Protein AF-A0A958Y7J3-F1 (afdb_monomer_lite)

Foldseek 3Di:
DPDPPDDLPVVVVLLVLLVVLLVVLCVVPVVLNVVLLCLLPDCVSLVVALVVDDLDDPSLVSLLLLLLSLVLLLVQLLCCQPPVDHPPDPVSSVVSSVVSSCVVVVVLVVLQVVCVVVVNNSLSSSLSVLLSSLSSSLSVVSSVVSVVSSPDPHDPVVSSVVNVVVNVVSSVSSVVVSCVVPVVD

Radius of gyration: 17.89 Å; chains: 1; bounding box: 41×32×60 Å

Sequence (185 aa):
MIRIAESNEIFTILFVIGLALVAMAKLFYSKRFANFIYLPGNSKYLLIHTRDQKFLDRFDALLFSNLVISISIFLTICYKSLYGQSLTSIDILMKIIVAVASFILIKVLLERLIGSLFGIDALIDDYLFQKTSYKNYLGLLLIPLNAFFIYNQTPAEIVILITLVAFFLINLIGLTVSFKVHQNV

Structure (mmCIF, N/CA/C/O backbone):
data_AF-A0A958Y7J3-F1
#
_entry.id   AF-A0A958Y7J3-F1
#
loop_
_atom_site.group_PDB
_atom_site.id
_atom_site.type_symbol
_atom_site.label_atom_id
_atom_site.label_alt_id
_atom_site.label_comp_id
_atom_site.label_asym_id
_atom_site.label_entity_id
_atom_site.label_seq_id
_atom_site.pdbx_PDB_ins_code
_atom_site.Cartn_x
_atom_site.Cartn_y
_atom_site.Cartn_z
_atom_site.occupancy
_atom_site.B_iso_or_equiv
_atom_site.auth_seq_id
_atom_site.auth_comp_id
_atom_site.auth_asym_id
_atom_site.auth_atom_id
_atom_site.pdbx_PDB_model_num
ATOM 1 N N . MET A 1 1 ? 17.851 -4.371 -35.567 1.00 37.72 1 MET A N 1
ATOM 2 C CA . MET A 1 1 ? 18.341 -4.160 -34.187 1.00 37.72 1 MET A CA 1
ATOM 3 C C . MET A 1 1 ? 17.506 -5.018 -33.254 1.00 37.72 1 MET A C 1
ATOM 5 O O . MET A 1 1 ? 16.314 -4.771 -33.138 1.00 37.72 1 MET A O 1
ATOM 9 N N . ILE A 1 2 ? 18.092 -6.052 -32.652 1.00 35.91 2 ILE A N 1
ATOM 10 C CA . ILE A 1 2 ? 17.411 -6.851 -31.627 1.00 35.91 2 ILE A CA 1
ATOM 11 C C . ILE A 1 2 ? 17.534 -6.051 -30.330 1.00 35.91 2 ILE A C 1
ATOM 13 O O . ILE A 1 2 ? 18.621 -5.941 -29.768 1.00 35.91 2 ILE A O 1
ATOM 17 N N . ARG A 1 3 ? 16.447 -5.400 -29.910 1.00 43.56 3 ARG A N 1
ATOM 18 C CA . ARG A 1 3 ? 16.393 -4.701 -28.625 1.00 43.56 3 ARG A CA 1
ATOM 19 C C . ARG A 1 3 ? 16.315 -5.788 -27.556 1.00 43.56 3 ARG A C 1
ATOM 21 O O . ARG A 1 3 ? 15.302 -6.475 -27.469 1.00 43.56 3 ARG A O 1
ATOM 28 N N . ILE A 1 4 ? 17.399 -5.988 -26.811 1.00 41.78 4 ILE A N 1
ATOM 29 C CA . ILE A 1 4 ? 17.412 -6.854 -25.629 1.00 41.78 4 ILE A CA 1
ATOM 30 C C . ILE A 1 4 ? 16.313 -6.316 -24.710 1.00 41.78 4 ILE A C 1
ATOM 32 O O . ILE A 1 4 ? 16.394 -5.177 -24.249 1.00 41.78 4 ILE A O 1
ATOM 36 N N . ALA A 1 5 ? 15.231 -7.077 -24.556 1.00 48.28 5 ALA A N 1
ATOM 37 C CA . ALA A 1 5 ? 14.153 -6.711 -23.656 1.00 48.28 5 ALA A CA 1
ATOM 38 C C . ALA A 1 5 ? 14.739 -6.666 -22.243 1.00 48.28 5 ALA A C 1
ATOM 40 O O . ALA A 1 5 ? 15.316 -7.651 -21.786 1.00 48.28 5 ALA A O 1
ATOM 41 N N . GLU A 1 6 ? 14.635 -5.522 -21.565 1.00 54.81 6 GLU A N 1
ATOM 42 C CA . GLU A 1 6 ? 14.929 -5.491 -20.137 1.00 54.81 6 GLU A CA 1
ATOM 43 C C . GLU A 1 6 ? 14.019 -6.506 -19.443 1.00 54.81 6 GLU A C 1
ATOM 45 O O . GLU A 1 6 ? 12.802 -6.495 -19.642 1.00 54.81 6 GLU A O 1
ATOM 50 N N . SER A 1 7 ? 14.620 -7.409 -18.670 1.00 59.12 7 SER A N 1
ATOM 51 C CA . SER A 1 7 ? 13.889 -8.441 -17.944 1.00 59.12 7 SER A CA 1
ATOM 52 C C . SER A 1 7 ? 12.945 -7.786 -16.927 1.00 59.12 7 SER A C 1
ATOM 54 O O . SER A 1 7 ? 13.365 -7.239 -15.908 1.00 59.12 7 SER A O 1
ATOM 56 N N . ASN A 1 8 ? 11.641 -7.861 -17.204 1.00 71.31 8 ASN A N 1
ATOM 57 C CA . ASN A 1 8 ? 10.568 -7.526 -16.261 1.00 71.31 8 ASN A CA 1
ATOM 58 C C . ASN A 1 8 ? 10.246 -8.705 -15.315 1.00 71.31 8 ASN A C 1
ATOM 60 O O . ASN A 1 8 ? 9.194 -8.722 -14.668 1.00 71.31 8 ASN A O 1
ATOM 64 N N . GLU A 1 9 ? 11.120 -9.711 -15.228 1.00 83.38 9 GLU A N 1
ATOM 65 C CA . GLU A 1 9 ? 10.871 -10.950 -14.481 1.00 83.38 9 GLU A CA 1
ATOM 66 C C . GLU A 1 9 ? 10.681 -10.668 -12.990 1.00 83.38 9 GLU A C 1
ATOM 68 O O . GLU A 1 9 ? 9.725 -11.154 -12.388 1.00 83.38 9 GLU A O 1
ATOM 73 N N . ILE A 1 10 ? 11.518 -9.804 -12.402 1.00 87.56 10 ILE A N 1
ATOM 74 C CA . ILE A 1 10 ? 11.414 -9.470 -10.977 1.00 87.56 10 ILE A CA 1
ATOM 75 C C . ILE A 1 10 ? 10.115 -8.726 -10.645 1.00 87.56 10 ILE A C 1
ATOM 77 O O . ILE A 1 10 ? 9.470 -9.026 -9.639 1.00 87.56 10 ILE A O 1
ATOM 81 N N . PHE A 1 11 ? 9.680 -7.804 -11.512 1.00 89.44 11 PHE A N 1
ATOM 82 C CA . PHE A 1 11 ? 8.400 -7.115 -11.340 1.00 89.44 11 PHE A CA 1
ATOM 83 C C . PHE A 1 11 ? 7.234 -8.090 -11.441 1.00 89.44 11 PHE A C 1
ATOM 85 O O . PHE A 1 11 ? 6.288 -7.989 -10.665 1.00 89.44 11 PHE A O 1
ATOM 92 N N . THR A 1 12 ? 7.326 -9.064 -12.348 1.00 91.56 12 THR A N 1
ATOM 93 C CA . THR A 1 12 ? 6.313 -10.109 -12.514 1.00 91.56 12 THR A CA 1
ATOM 94 C C . THR A 1 12 ? 6.232 -11.005 -11.280 1.00 91.56 12 THR A C 1
ATOM 96 O O . THR A 1 12 ? 5.137 -11.250 -10.779 1.00 91.56 12 THR A O 1
ATOM 99 N N . ILE A 1 13 ? 7.371 -11.440 -10.731 1.00 92.44 13 ILE A N 1
ATOM 100 C CA . ILE A 1 13 ? 7.422 -12.251 -9.504 1.00 92.44 13 ILE A CA 1
ATOM 101 C C . ILE A 1 13 ? 6.782 -11.496 -8.335 1.00 92.44 13 ILE A C 1
ATOM 103 O O . ILE A 1 13 ? 5.899 -12.028 -7.663 1.00 92.44 13 ILE A O 1
ATOM 107 N N . LEU A 1 14 ? 7.175 -10.240 -8.110 1.00 93.44 14 LEU A N 1
ATOM 108 C CA . LEU A 1 14 ? 6.617 -9.418 -7.034 1.00 93.44 14 LEU A CA 1
ATOM 109 C C . LEU A 1 14 ? 5.125 -9.140 -7.228 1.00 93.44 14 LEU A C 1
ATOM 111 O O . LEU A 1 14 ? 4.356 -9.207 -6.270 1.00 93.44 14 LEU A O 1
ATOM 115 N N . PHE A 1 15 ? 4.697 -8.884 -8.462 1.00 94.44 15 PHE A N 1
ATOM 116 C CA . PHE A 1 15 ? 3.287 -8.731 -8.805 1.00 94.44 15 PHE A CA 1
ATOM 117 C C . PHE A 1 15 ? 2.476 -9.991 -8.463 1.00 94.44 15 PHE A C 1
ATOM 119 O O . PHE A 1 15 ? 1.421 -9.891 -7.833 1.00 94.44 15 PHE A O 1
ATOM 126 N N . VAL A 1 16 ? 2.985 -11.179 -8.808 1.00 96.44 16 VAL A N 1
ATOM 127 C CA . VAL A 1 16 ? 2.347 -12.462 -8.472 1.00 96.44 16 VAL A CA 1
ATOM 128 C C . VAL A 1 16 ? 2.293 -12.677 -6.958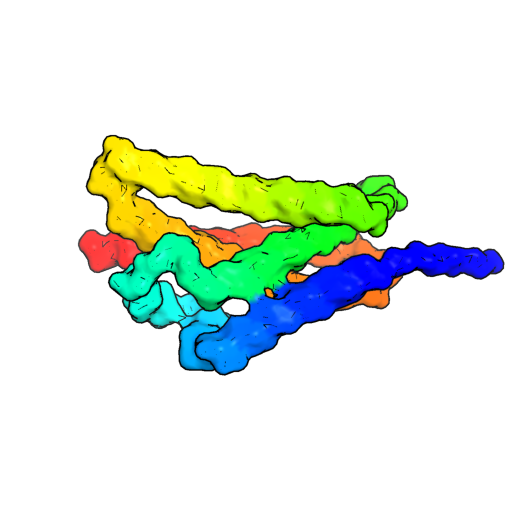 1.00 96.44 16 VAL A C 1
ATOM 130 O O . VAL A 1 16 ? 1.268 -13.129 -6.451 1.00 96.44 16 VAL A O 1
ATOM 133 N N . ILE A 1 17 ? 3.338 -12.299 -6.215 1.00 96.62 17 ILE A N 1
ATOM 134 C CA . ILE A 1 17 ? 3.325 -12.334 -4.743 1.00 96.62 17 ILE A CA 1
ATOM 135 C C . ILE A 1 17 ? 2.233 -11.404 -4.189 1.00 96.62 17 ILE A C 1
ATOM 137 O O . ILE A 1 17 ? 1.460 -11.822 -3.327 1.00 96.62 17 ILE A O 1
ATOM 141 N N . GLY A 1 18 ? 2.113 -10.175 -4.702 1.00 96.38 18 GLY A N 1
ATOM 142 C CA . GLY A 1 18 ? 1.049 -9.236 -4.316 1.00 96.38 18 GLY A CA 1
ATOM 143 C C . GLY A 1 18 ? -0.354 -9.801 -4.564 1.00 96.38 18 GLY A C 1
ATOM 144 O O . GLY A 1 18 ? -1.203 -9.800 -3.668 1.00 96.38 18 GLY A O 1
ATOM 145 N N . LEU A 1 19 ? -0.573 -10.389 -5.744 1.00 96.38 19 LEU A N 1
ATOM 146 C CA . LEU A 1 19 ? -1.810 -11.102 -6.078 1.00 96.38 19 LEU A CA 1
ATOM 147 C C . LEU A 1 19 ? -2.096 -12.263 -5.121 1.00 96.38 19 LEU A C 1
ATOM 149 O O . LEU A 1 19 ? -3.228 -12.408 -4.654 1.00 96.38 19 LEU A O 1
ATOM 153 N N . ALA A 1 20 ? -1.086 -13.077 -4.810 1.00 97.69 20 ALA A N 1
ATOM 154 C CA . ALA A 1 20 ? -1.222 -14.206 -3.897 1.00 97.69 20 ALA A CA 1
ATOM 155 C C . ALA A 1 20 ? -1.617 -13.748 -2.484 1.00 97.69 20 ALA A C 1
ATOM 157 O O . ALA A 1 20 ? -2.490 -14.360 -1.871 1.00 97.69 20 ALA A O 1
ATOM 158 N N . LEU A 1 21 ? -1.056 -12.639 -1.991 1.00 97.38 21 LEU A N 1
ATOM 159 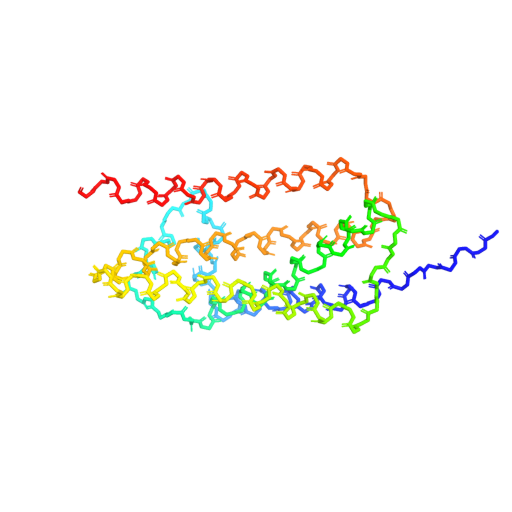C CA . LEU A 1 21 ? -1.424 -12.053 -0.697 1.00 97.38 21 LEU A CA 1
ATOM 160 C C . LEU A 1 21 ? -2.893 -11.610 -0.661 1.00 97.38 21 LEU A C 1
ATOM 162 O O . LEU A 1 21 ? -3.604 -11.905 0.303 1.00 97.38 21 LEU A O 1
ATOM 166 N N . VAL A 1 22 ? -3.380 -10.958 -1.721 1.00 96.44 22 VAL A N 1
ATOM 167 C CA . VAL A 1 22 ? -4.799 -10.571 -1.827 1.00 96.44 22 VAL A CA 1
ATOM 168 C C . VAL A 1 22 ? -5.703 -11.801 -1.926 1.00 96.44 22 VAL A C 1
ATOM 170 O O . VAL A 1 22 ? -6.756 -11.847 -1.284 1.00 96.44 22 VAL A O 1
ATOM 173 N N . ALA A 1 23 ? -5.287 -12.827 -2.670 1.00 96.44 23 ALA A N 1
ATOM 174 C CA . ALA A 1 23 ? -6.011 -14.092 -2.744 1.00 96.44 23 ALA A CA 1
ATOM 175 C C . ALA A 1 23 ? -6.092 -14.776 -1.369 1.00 96.44 23 ALA A C 1
ATOM 177 O O . ALA A 1 23 ? -7.179 -15.179 -0.958 1.00 96.44 23 ALA A O 1
ATOM 178 N N . MET A 1 24 ? -4.991 -14.832 -0.614 1.00 96.62 24 MET A N 1
ATOM 179 C CA . MET A 1 24 ? -4.970 -15.348 0.761 1.00 96.62 24 MET A CA 1
ATOM 180 C C . MET A 1 24 ? -5.897 -14.549 1.684 1.00 96.62 24 MET A C 1
ATOM 182 O O . MET A 1 24 ? -6.660 -15.148 2.443 1.00 96.62 24 MET A O 1
ATOM 186 N N . ALA A 1 25 ? -5.900 -13.215 1.588 1.00 95.31 25 ALA A N 1
ATOM 187 C CA . ALA A 1 25 ? -6.810 -12.372 2.366 1.00 95.31 25 ALA A CA 1
ATOM 188 C C . ALA A 1 25 ? -8.283 -12.695 2.058 1.00 95.31 25 ALA A C 1
ATOM 190 O O . ALA A 1 25 ? -9.094 -12.830 2.976 1.00 95.31 25 ALA A O 1
ATOM 191 N N . LYS A 1 26 ? -8.627 -12.897 0.779 1.00 95.38 26 LYS A N 1
ATOM 192 C CA . LYS A 1 26 ? -9.974 -13.311 0.357 1.00 95.38 26 LYS A CA 1
ATOM 193 C C . LYS A 1 26 ? -10.338 -14.719 0.840 1.00 95.38 26 LYS A C 1
ATOM 195 O O . LYS A 1 26 ? -11.482 -14.935 1.233 1.00 95.38 26 LYS A O 1
ATOM 200 N N . LEU A 1 27 ? -9.400 -15.665 0.800 1.00 95.62 27 LEU A N 1
ATOM 201 C CA . LEU A 1 27 ? -9.631 -17.058 1.197 1.00 95.62 27 LEU A CA 1
ATOM 202 C C . LEU A 1 27 ? -9.838 -17.194 2.709 1.00 95.62 27 LEU A C 1
ATOM 204 O O . LEU A 1 27 ? -10.827 -17.784 3.136 1.00 95.62 27 LEU A O 1
ATOM 208 N N . PHE A 1 28 ? -8.945 -16.619 3.518 1.00 93.56 28 PHE A N 1
ATOM 209 C CA . PHE A 1 28 ? -8.998 -16.755 4.977 1.00 93.56 28 PHE A CA 1
ATOM 210 C C . PHE A 1 28 ? -10.016 -15.820 5.643 1.00 93.56 28 PHE A C 1
ATOM 212 O O . PHE A 1 28 ? -10.547 -16.154 6.700 1.00 93.56 28 PHE A O 1
ATOM 219 N N . TYR A 1 29 ? -10.327 -14.672 5.031 1.00 91.88 29 TYR A N 1
ATOM 220 C CA . TYR A 1 29 ? -11.182 -13.633 5.621 1.00 91.88 29 TYR A CA 1
ATOM 221 C C . TYR A 1 29 ? -12.311 -13.194 4.681 1.00 91.88 29 TYR A C 1
ATOM 223 O O . TYR A 1 29 ? -12.622 -12.008 4.576 1.00 91.88 29 TYR A O 1
ATOM 231 N N . SER A 1 30 ? -12.959 -14.144 4.005 1.00 91.12 30 SER A N 1
ATOM 232 C CA . SER A 1 30 ? -13.940 -13.891 2.935 1.00 91.12 30 SER A CA 1
ATOM 233 C C . SER A 1 30 ? -15.031 -12.868 3.282 1.00 91.12 30 SER A C 1
ATOM 235 O O . SER A 1 30 ? -15.249 -11.926 2.522 1.00 91.12 30 SER A O 1
ATOM 237 N N . LYS A 1 31 ? -15.682 -12.996 4.448 1.00 89.19 31 LYS A N 1
ATOM 238 C CA . LYS A 1 31 ? -16.733 -12.063 4.905 1.00 89.19 31 LYS A CA 1
ATOM 239 C C . LYS A 1 31 ? -16.199 -10.640 5.092 1.00 89.19 31 LYS A C 1
ATOM 241 O O . LYS A 1 31 ? -16.838 -9.677 4.670 1.00 89.19 31 LYS A O 1
ATOM 246 N N . ARG A 1 32 ? -15.020 -10.503 5.708 1.00 88.69 32 ARG A N 1
ATOM 247 C CA . ARG A 1 32 ? -14.372 -9.204 5.936 1.00 88.69 32 ARG A CA 1
ATOM 248 C C . ARG A 1 32 ? -13.896 -8.592 4.621 1.00 88.69 32 ARG A C 1
ATOM 250 O O . ARG A 1 32 ? -14.138 -7.414 4.387 1.00 88.69 32 ARG A O 1
ATOM 257 N N . PHE A 1 33 ? -13.313 -9.401 3.738 1.00 91.00 33 PHE A N 1
ATOM 258 C CA . PHE A 1 33 ? -12.873 -8.985 2.408 1.00 91.00 33 PHE A CA 1
ATOM 259 C C . PHE A 1 33 ? -14.038 -8.498 1.533 1.00 91.00 33 PHE A C 1
ATOM 261 O O . PHE A 1 33 ? -13.914 -7.481 0.856 1.00 91.00 33 PHE A O 1
ATOM 268 N N . ALA A 1 34 ? -15.194 -9.168 1.593 1.00 90.00 34 ALA A N 1
ATOM 269 C CA . ALA A 1 34 ? -16.396 -8.737 0.880 1.00 90.00 34 ALA A CA 1
ATOM 270 C C . ALA A 1 34 ? -16.857 -7.341 1.325 1.00 90.00 34 ALA A C 1
ATOM 272 O O . ALA A 1 34 ? -17.178 -6.512 0.482 1.00 90.00 34 ALA A O 1
ATOM 273 N N . ASN A 1 35 ? -16.826 -7.052 2.630 1.00 87.38 35 ASN A N 1
ATOM 274 C CA . ASN A 1 35 ? -17.118 -5.710 3.139 1.00 87.38 35 ASN A CA 1
ATOM 275 C C . ASN A 1 35 ? -16.030 -4.695 2.745 1.00 87.38 35 ASN A C 1
ATOM 277 O O . ASN A 1 35 ? -16.345 -3.552 2.425 1.00 87.38 35 ASN A O 1
ATOM 281 N N . PHE A 1 36 ? -14.764 -5.116 2.748 1.00 89.19 36 PHE A N 1
ATOM 282 C CA . PHE A 1 36 ? -13.611 -4.273 2.431 1.00 89.19 36 PHE A CA 1
ATOM 283 C C . PHE A 1 36 ? -13.603 -3.767 0.980 1.00 89.19 36 PHE A C 1
ATOM 285 O O . PHE A 1 36 ? -13.249 -2.618 0.745 1.00 89.19 36 PHE A O 1
ATOM 292 N N . ILE A 1 37 ? -14.031 -4.571 -0.001 1.00 89.00 37 ILE A N 1
ATOM 293 C CA . ILE A 1 37 ? -14.085 -4.132 -1.411 1.00 89.00 37 ILE A CA 1
ATOM 294 C C . ILE A 1 37 ? -14.999 -2.908 -1.598 1.00 89.00 37 ILE A C 1
ATOM 296 O O . ILE A 1 37 ? -14.727 -2.056 -2.438 1.00 89.00 37 ILE A O 1
ATOM 300 N N . TYR A 1 38 ? -16.059 -2.784 -0.798 1.00 85.62 38 TYR A N 1
ATOM 301 C CA . TYR A 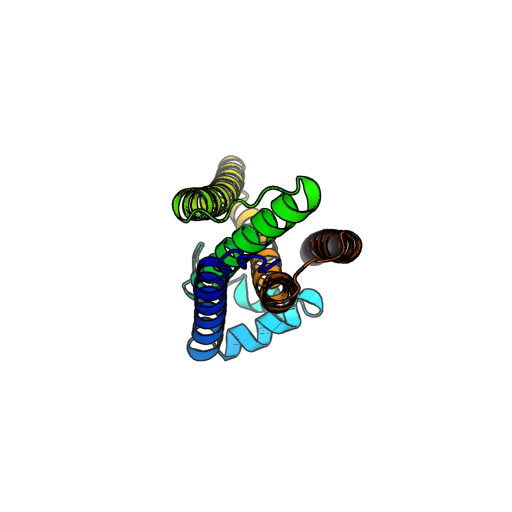1 38 ? -16.994 -1.661 -0.886 1.00 85.62 38 TYR A CA 1
ATOM 302 C C . TYR A 1 38 ? -16.571 -0.439 -0.059 1.00 85.62 38 TYR A C 1
ATOM 304 O O . TYR A 1 38 ? -17.331 0.526 0.010 1.00 85.62 38 TYR A O 1
ATOM 312 N N . LEU A 1 39 ? -15.368 -0.439 0.530 1.00 83.44 39 LEU A N 1
ATOM 313 C CA . LEU A 1 39 ? -14.861 0.634 1.390 1.00 83.44 39 LEU A CA 1
ATOM 314 C C . LEU A 1 39 ? -15.044 2.063 0.833 1.00 83.44 39 LEU A C 1
ATOM 316 O O . LEU A 1 39 ? -15.558 2.894 1.579 1.00 83.44 39 LEU A O 1
ATOM 320 N N . PRO A 1 40 ? -14.687 2.393 -0.429 1.00 71.94 40 PRO A N 1
ATOM 321 C CA . PRO A 1 40 ? -14.786 3.776 -0.912 1.00 71.94 40 PRO A CA 1
ATOM 322 C C . PRO A 1 40 ? -16.224 4.298 -1.034 1.00 71.94 40 PRO A C 1
ATOM 324 O O . PRO A 1 40 ? -16.424 5.509 -1.051 1.00 71.94 40 PRO A O 1
ATOM 327 N N . GLY A 1 41 ? -17.217 3.407 -1.128 1.00 68.56 41 GLY A N 1
ATOM 328 C CA . GLY A 1 41 ? -18.634 3.769 -1.237 1.00 68.56 41 GLY A CA 1
ATOM 329 C C . GLY A 1 41 ? -19.465 3.436 0.002 1.00 68.56 41 GLY A C 1
ATOM 330 O O . GLY A 1 41 ? -20.634 3.809 0.061 1.00 68.56 41 GLY A O 1
ATOM 331 N N . ASN A 1 42 ? -18.907 2.713 0.979 1.00 73.62 42 ASN A N 1
ATOM 332 C CA . ASN A 1 42 ? -19.653 2.202 2.121 1.00 73.62 42 ASN A CA 1
ATOM 333 C C . ASN A 1 42 ? -18.807 2.179 3.403 1.00 73.62 42 ASN A C 1
ATOM 335 O O . ASN A 1 42 ? -17.860 1.404 3.545 1.00 73.62 42 ASN A O 1
ATOM 339 N N . SER A 1 43 ? -19.220 2.972 4.393 1.00 72.75 43 SER A N 1
ATOM 340 C CA . SER A 1 43 ? -18.586 3.045 5.714 1.00 72.75 43 SER A CA 1
ATOM 341 C C . SER A 1 43 ? -18.871 1.833 6.610 1.00 72.75 43 SER A C 1
ATOM 343 O O . SER A 1 43 ? -18.278 1.723 7.681 1.00 72.75 43 SER A O 1
ATOM 345 N N . LYS A 1 44 ? -19.725 0.886 6.190 1.00 75.12 44 LYS A N 1
ATOM 346 C CA . LYS A 1 44 ? -20.082 -0.319 6.961 1.00 75.12 44 LYS A CA 1
ATOM 347 C C . LYS A 1 44 ? -18.865 -1.150 7.363 1.00 75.12 44 LYS A C 1
ATOM 349 O O . LYS A 1 44 ? -18.849 -1.693 8.464 1.00 75.12 44 LYS A O 1
ATOM 354 N N . TYR A 1 45 ? -17.846 -1.247 6.504 1.00 78.56 45 TYR A N 1
ATOM 355 C CA . TYR A 1 45 ? -16.600 -1.929 6.867 1.00 78.56 45 TYR A CA 1
ATOM 356 C C . TYR A 1 45 ? -15.948 -1.268 8.086 1.00 78.56 45 TYR A C 1
ATOM 358 O O . TYR A 1 45 ? -15.637 -1.969 9.048 1.00 78.56 45 TYR A O 1
ATOM 366 N N . LEU A 1 46 ? -15.812 0.062 8.052 1.00 77.88 46 LEU A N 1
ATOM 367 C CA . LEU A 1 46 ? -15.208 0.853 9.123 1.00 77.88 46 LEU A CA 1
ATOM 368 C C . LEU A 1 46 ? -16.026 0.698 10.408 1.00 77.88 46 LEU A C 1
ATOM 370 O O . LEU A 1 46 ? -15.513 0.211 11.402 1.00 77.88 46 LEU A O 1
ATOM 374 N N . LEU A 1 47 ? -17.333 0.957 10.356 1.00 69.69 47 LEU A N 1
ATOM 375 C CA . LEU A 1 47 ? -18.214 0.910 11.530 1.00 69.69 47 LEU A CA 1
ATOM 376 C C . LEU A 1 47 ? -18.223 -0.445 12.257 1.00 69.69 47 LEU A C 1
ATOM 378 O O . LEU A 1 47 ? -18.305 -0.479 13.482 1.00 69.69 47 LEU A O 1
ATOM 382 N N . ILE A 1 48 ? -18.155 -1.558 11.519 1.00 72.06 48 ILE A N 1
ATOM 383 C CA . ILE A 1 48 ? -18.188 -2.905 12.109 1.00 72.06 48 ILE A CA 1
ATOM 384 C C . ILE A 1 48 ? -16.821 -3.297 12.679 1.00 72.06 48 ILE A C 1
ATOM 386 O O . ILE A 1 48 ? -16.763 -3.903 13.742 1.00 72.06 48 ILE A O 1
ATOM 390 N N . HIS A 1 49 ? -15.728 -2.977 11.981 1.00 71.62 49 HIS A N 1
ATOM 391 C CA . HIS A 1 49 ? -14.406 -3.522 12.309 1.00 71.62 49 HIS A CA 1
ATOM 392 C C . HIS A 1 49 ? -13.528 -2.563 13.120 1.00 71.62 49 HIS A C 1
ATOM 394 O O . HIS A 1 49 ? -12.501 -3.004 13.621 1.00 71.62 49 HIS A O 1
ATOM 400 N N . THR A 1 50 ? -13.936 -1.303 13.306 1.00 68.81 50 THR A N 1
ATOM 401 C CA . THR A 1 50 ? -13.266 -0.357 14.213 1.00 68.81 50 THR A CA 1
ATOM 402 C C . THR A 1 50 ? -13.310 -0.836 15.673 1.00 68.81 50 THR A C 1
ATOM 404 O O . THR A 1 50 ? -12.343 -0.668 16.401 1.00 68.81 50 THR A O 1
ATOM 407 N N . ARG A 1 51 ? -14.397 -1.493 16.113 1.00 58.62 51 ARG A N 1
ATOM 408 C CA . ARG A 1 51 ? -14.605 -1.843 17.535 1.00 58.62 51 ARG A CA 1
ATOM 409 C C . ARG A 1 51 ? -13.808 -3.047 18.052 1.00 58.62 51 ARG A C 1
ATOM 411 O O . ARG A 1 51 ? -13.538 -3.107 19.244 1.00 58.62 51 ARG A O 1
ATOM 418 N N . ASP A 1 52 ? -13.424 -3.980 17.182 1.00 58.44 52 ASP A N 1
ATOM 419 C CA . ASP A 1 52 ? -12.754 -5.240 17.568 1.00 58.44 52 ASP A CA 1
ATOM 420 C C . ASP A 1 52 ? -11.255 -5.244 17.235 1.00 58.44 52 ASP A C 1
ATOM 422 O O . ASP A 1 52 ? -10.611 -6.297 17.131 1.00 58.44 52 ASP A O 1
ATOM 426 N N . GLN A 1 53 ? -10.688 -4.067 16.978 1.00 60.84 53 GLN A N 1
ATOM 427 C CA . GLN A 1 53 ? -9.455 -4.004 16.229 1.00 60.84 53 GLN A CA 1
ATOM 428 C C . GLN A 1 53 ? -8.189 -4.109 17.076 1.00 60.84 53 GLN A C 1
ATOM 430 O O . GLN A 1 53 ? -7.976 -3.395 18.051 1.00 60.84 53 GLN A O 1
ATOM 435 N N . LYS A 1 54 ? -7.285 -4.986 16.633 1.00 64.25 54 LYS A N 1
ATOM 436 C CA . LYS A 1 54 ? -5.886 -5.013 17.069 1.00 64.25 54 LYS A CA 1
ATOM 437 C C . LYS A 1 54 ? -5.049 -4.225 16.064 1.00 64.25 54 LYS A C 1
ATOM 439 O O . LYS A 1 54 ? -5.281 -4.337 14.865 1.00 64.25 54 LYS A O 1
ATOM 444 N N . PHE A 1 55 ? -4.041 -3.501 16.557 1.00 57.66 55 PHE A N 1
ATOM 445 C CA . PHE A 1 55 ? -3.152 -2.629 15.769 1.00 57.66 55 PHE A CA 1
ATOM 446 C C . PHE A 1 55 ? -2.632 -3.249 14.456 1.00 57.66 55 PHE A C 1
ATOM 448 O O . PHE A 1 55 ? -2.522 -2.565 13.444 1.00 57.66 55 PHE A O 1
ATOM 455 N N . LEU A 1 56 ? -2.326 -4.548 14.469 1.00 63.94 56 LEU A N 1
ATOM 456 C CA . LEU A 1 56 ? -1.944 -5.331 13.295 1.00 63.94 56 LEU A CA 1
ATOM 457 C C . LEU A 1 56 ? -2.679 -6.670 13.333 1.00 63.94 56 LEU A C 1
ATOM 459 O O . LEU A 1 56 ? -2.163 -7.668 13.839 1.00 63.94 56 LEU A O 1
ATOM 463 N N . ASP A 1 57 ? -3.906 -6.694 12.822 1.00 84.50 57 ASP A N 1
ATOM 464 C CA . ASP A 1 57 ? -4.564 -7.964 12.539 1.00 84.50 57 ASP A CA 1
ATOM 465 C C . ASP A 1 57 ? -3.950 -8.617 11.288 1.00 84.50 57 ASP A C 1
ATOM 467 O O . ASP A 1 57 ? -3.463 -7.951 10.373 1.00 84.50 57 ASP A O 1
ATOM 471 N N . ARG A 1 58 ? -3.992 -9.946 11.230 1.00 88.94 58 ARG A N 1
ATOM 472 C CA . ARG A 1 58 ? -3.461 -10.764 10.133 1.00 88.94 58 ARG A CA 1
ATOM 473 C C . ARG A 1 58 ? -4.070 -10.379 8.783 1.00 88.94 58 ARG A C 1
ATOM 475 O O . ARG A 1 58 ? -3.367 -10.397 7.778 1.00 88.94 58 ARG A O 1
ATOM 482 N N . PHE A 1 59 ? -5.352 -10.004 8.758 1.00 91.06 59 PHE A N 1
ATOM 483 C CA . PHE A 1 59 ? -6.001 -9.495 7.548 1.00 91.06 59 PHE A CA 1
ATOM 484 C C . PHE A 1 59 ? -5.339 -8.207 7.043 1.00 91.06 59 PHE A C 1
ATOM 486 O O . PHE A 1 59 ? -4.977 -8.112 5.870 1.00 91.06 59 PHE A O 1
ATOM 493 N N . ASP A 1 60 ? -5.144 -7.238 7.939 1.00 90.31 60 ASP A N 1
ATOM 494 C CA . ASP A 1 60 ? -4.543 -5.949 7.602 1.00 90.31 60 ASP A CA 1
ATOM 495 C C . ASP A 1 60 ? -3.067 -6.115 7.222 1.00 90.31 60 ASP A C 1
ATOM 497 O O . ASP A 1 60 ? -2.606 -5.450 6.299 1.00 90.31 60 ASP A O 1
ATOM 501 N N . ALA A 1 61 ? -2.352 -7.054 7.854 1.00 92.50 61 ALA A N 1
ATOM 502 C CA . ALA A 1 61 ? -0.973 -7.396 7.512 1.00 92.50 61 ALA A CA 1
ATOM 503 C C . ALA A 1 61 ? -0.841 -7.929 6.074 1.00 92.50 61 ALA A C 1
ATOM 505 O O . ALA A 1 61 ? 0.026 -7.466 5.336 1.00 92.50 61 ALA A O 1
ATOM 506 N N . LEU A 1 62 ? -1.722 -8.843 5.641 1.00 95.69 62 LEU A N 1
ATOM 507 C CA . LEU A 1 62 ? -1.718 -9.367 4.266 1.00 95.69 62 LEU A CA 1
ATOM 508 C C . LEU A 1 62 ? -1.928 -8.251 3.233 1.00 95.69 62 LEU A C 1
ATOM 510 O O . LEU A 1 62 ? -1.189 -8.155 2.249 1.00 95.69 62 LEU A O 1
ATOM 514 N N . LEU A 1 63 ? -2.921 -7.388 3.465 1.00 95.25 63 LEU A N 1
ATOM 515 C CA . LEU A 1 63 ? -3.220 -6.280 2.557 1.00 95.25 63 LEU A CA 1
ATOM 516 C C . LEU A 1 63 ? -2.138 -5.197 2.581 1.00 95.25 63 LEU A C 1
ATOM 518 O O . LEU A 1 63 ? -1.824 -4.630 1.534 1.00 95.25 63 LEU A O 1
ATOM 522 N N . PHE A 1 64 ? -1.537 -4.947 3.742 1.00 95.19 64 PHE A N 1
ATOM 523 C CA . PHE A 1 64 ? -0.417 -4.026 3.890 1.00 95.19 64 PHE A CA 1
ATOM 524 C C . PHE A 1 64 ? 0.824 -4.520 3.140 1.00 95.19 64 PHE A C 1
ATOM 526 O O . PHE A 1 64 ? 1.461 -3.746 2.428 1.00 95.19 64 PHE A O 1
ATOM 533 N N . SER A 1 65 ? 1.146 -5.813 3.216 1.00 96.38 65 SER A N 1
ATOM 534 C CA . SER A 1 65 ? 2.236 -6.393 2.425 1.00 96.38 65 SER A CA 1
ATOM 535 C C . SER A 1 65 ? 1.990 -6.232 0.922 1.00 96.38 65 SER A C 1
ATOM 537 O O . SER A 1 65 ? 2.899 -5.822 0.200 1.00 96.38 65 SER A O 1
ATOM 539 N N . ASN A 1 66 ? 0.756 -6.462 0.452 1.00 97.19 66 ASN A N 1
ATOM 540 C CA . ASN A 1 66 ? 0.397 -6.188 -0.941 1.00 97.19 66 ASN A CA 1
ATOM 541 C C . ASN A 1 66 ? 0.565 -4.700 -1.302 1.00 97.19 66 ASN A C 1
ATOM 543 O O . ASN A 1 66 ? 1.104 -4.382 -2.362 1.00 97.19 66 ASN A O 1
ATOM 547 N N . LEU A 1 67 ? 0.125 -3.792 -0.427 1.00 95.75 67 LEU A N 1
ATOM 548 C CA . LEU A 1 67 ? 0.264 -2.350 -0.619 1.00 95.75 67 LEU A CA 1
ATOM 549 C C . LEU A 1 67 ? 1.728 -1.944 -0.804 1.00 95.75 67 LEU A C 1
ATOM 551 O O . LEU A 1 67 ? 2.037 -1.232 -1.758 1.00 95.75 67 LEU A O 1
ATOM 555 N N . VAL A 1 68 ? 2.616 -2.395 0.085 1.00 97.00 68 VAL A N 1
ATOM 556 C CA . VAL A 1 68 ? 4.048 -2.073 0.024 1.00 97.00 68 VAL A CA 1
ATOM 557 C C . VAL A 1 68 ? 4.635 -2.540 -1.304 1.00 97.00 68 VAL A C 1
ATOM 559 O O . VAL A 1 68 ? 5.213 -1.729 -2.022 1.00 97.00 68 VAL A O 1
ATOM 562 N N . ILE A 1 69 ? 4.435 -3.813 -1.662 1.00 96.19 69 ILE A N 1
ATOM 563 C CA . ILE A 1 69 ? 4.957 -4.382 -2.914 1.00 96.19 69 ILE A CA 1
ATOM 564 C C . ILE A 1 69 ? 4.440 -3.590 -4.118 1.00 96.19 69 ILE A C 1
ATOM 566 O O . ILE A 1 69 ? 5.209 -3.186 -4.991 1.00 96.19 69 ILE A O 1
ATOM 570 N N . SER A 1 70 ? 3.136 -3.324 -4.140 1.00 95.50 70 SER A N 1
ATOM 571 C CA . SER A 1 70 ? 2.483 -2.629 -5.241 1.00 95.50 70 SER A CA 1
ATOM 572 C C . SER A 1 70 ? 2.967 -1.185 -5.399 1.00 95.50 70 SER A C 1
ATOM 574 O O . SER A 1 70 ? 3.187 -0.741 -6.528 1.00 95.50 70 SER A O 1
ATOM 576 N N . ILE A 1 71 ? 3.167 -0.453 -4.297 1.00 94.50 71 ILE A N 1
ATOM 577 C CA . ILE A 1 71 ? 3.725 0.907 -4.323 1.00 94.50 71 ILE A CA 1
ATOM 578 C C . ILE A 1 71 ? 5.169 0.880 -4.814 1.00 94.50 71 ILE A C 1
ATOM 580 O O . ILE A 1 71 ? 5.542 1.723 -5.624 1.00 94.50 71 ILE A O 1
ATOM 584 N N . SER A 1 72 ? 5.983 -0.070 -4.355 1.00 94.44 72 SER A N 1
ATOM 585 C CA . SER A 1 72 ? 7.383 -0.167 -4.774 1.00 94.44 72 SER A CA 1
ATOM 586 C C . SER A 1 72 ? 7.517 -0.417 -6.274 1.00 94.44 72 SER A C 1
ATOM 588 O O . SER A 1 72 ? 8.303 0.266 -6.926 1.00 94.44 72 SER A O 1
ATOM 590 N N . ILE A 1 73 ? 6.707 -1.323 -6.835 1.00 92.38 73 ILE A N 1
ATOM 591 C CA . ILE A 1 73 ? 6.640 -1.543 -8.289 1.00 92.38 73 ILE A CA 1
ATOM 592 C C . ILE A 1 73 ? 6.254 -0.241 -9.000 1.00 92.38 73 ILE A C 1
ATOM 594 O O . ILE A 1 73 ? 6.949 0.192 -9.920 1.00 92.38 73 ILE A O 1
ATOM 598 N N . PHE A 1 74 ? 5.177 0.409 -8.551 1.00 91.69 74 PHE A N 1
ATOM 599 C CA . PHE A 1 74 ? 4.677 1.632 -9.173 1.00 91.69 74 PHE A CA 1
ATOM 600 C C . PHE A 1 74 ? 5.709 2.771 -9.138 1.00 91.69 74 PHE A C 1
ATOM 602 O O . PHE A 1 74 ? 5.943 3.416 -10.156 1.00 91.69 74 PHE A O 1
ATOM 609 N N . LEU A 1 75 ? 6.386 2.986 -8.005 1.00 91.06 75 LEU A N 1
ATOM 610 C CA . LEU A 1 75 ? 7.438 4.001 -7.864 1.00 91.06 75 LEU A CA 1
ATOM 611 C C . LEU A 1 75 ? 8.595 3.768 -8.838 1.00 91.06 75 LEU A C 1
ATOM 613 O O . LEU A 1 75 ? 9.058 4.717 -9.472 1.00 91.06 75 LEU A O 1
ATOM 617 N N . THR A 1 76 ? 9.040 2.521 -8.991 1.00 89.50 76 THR A N 1
ATOM 618 C CA . THR A 1 76 ? 10.111 2.179 -9.933 1.00 89.50 76 THR A CA 1
ATOM 619 C C . THR A 1 76 ? 9.695 2.416 -11.386 1.00 89.50 76 THR A C 1
ATOM 621 O O . THR A 1 76 ? 10.492 2.919 -12.181 1.00 89.50 76 THR A O 1
ATOM 624 N N . ILE A 1 77 ? 8.443 2.115 -11.736 1.00 87.06 77 ILE A N 1
ATOM 625 C CA . ILE A 1 77 ? 7.887 2.395 -13.069 1.00 87.06 77 ILE A CA 1
ATOM 626 C C . ILE A 1 77 ? 7.814 3.907 -13.318 1.00 87.06 77 ILE A C 1
ATOM 628 O O . ILE A 1 77 ? 8.256 4.373 -14.369 1.00 87.06 77 ILE A O 1
ATOM 632 N N . CYS A 1 78 ? 7.326 4.683 -12.346 1.00 85.75 78 CYS A N 1
ATOM 633 C CA . CYS A 1 78 ? 7.304 6.146 -12.417 1.00 85.75 78 CYS A CA 1
ATOM 634 C C . CYS A 1 78 ? 8.709 6.720 -12.616 1.00 85.75 78 CYS A C 1
ATOM 636 O O . CYS A 1 78 ? 8.909 7.569 -13.482 1.00 85.75 78 CYS A O 1
ATOM 638 N N . TYR A 1 79 ? 9.694 6.226 -11.863 1.00 86.50 79 TYR A N 1
ATOM 639 C CA . TYR A 1 79 ? 11.083 6.659 -11.997 1.00 86.50 79 TYR A CA 1
ATOM 640 C C . TYR A 1 79 ? 11.630 6.386 -13.403 1.00 86.50 79 TYR A C 1
ATOM 642 O O . TYR A 1 79 ? 12.198 7.280 -14.031 1.00 86.50 79 TYR A O 1
ATOM 650 N N . LYS A 1 80 ? 11.384 5.181 -13.935 1.00 84.69 80 LYS A N 1
ATOM 651 C CA . LYS A 1 80 ? 11.778 4.813 -15.301 1.00 84.69 80 LYS A CA 1
ATOM 652 C C . LYS A 1 80 ? 11.126 5.706 -16.352 1.00 84.69 80 LYS A C 1
ATOM 654 O O . LYS A 1 80 ? 11.796 6.092 -17.304 1.00 84.69 80 LYS A O 1
ATOM 659 N N . SER A 1 81 ? 9.854 6.057 -16.173 1.00 83.31 81 SER A N 1
ATOM 660 C CA . SER A 1 81 ? 9.145 6.945 -17.098 1.00 83.31 81 SER A CA 1
ATOM 661 C C . SER A 1 81 ? 9.683 8.375 -17.079 1.00 83.31 81 SER A C 1
ATOM 663 O O . SER A 1 81 ? 9.782 8.978 -18.137 1.00 83.31 81 SER A O 1
ATOM 665 N N . LEU A 1 82 ? 10.021 8.920 -15.906 1.00 81.81 82 LEU A N 1
ATOM 666 C CA . LEU A 1 82 ? 10.431 10.324 -15.760 1.00 81.81 82 LEU A CA 1
ATOM 667 C C . LEU A 1 82 ? 11.901 10.567 -16.120 1.00 81.81 82 LEU A C 1
ATOM 669 O O . LEU A 1 82 ? 12.240 11.616 -16.658 1.00 81.81 82 LEU A O 1
ATOM 673 N N . TYR A 1 83 ? 12.779 9.614 -15.802 1.00 83.00 83 TYR A N 1
ATOM 674 C CA . TYR A 1 83 ? 14.229 9.783 -15.941 1.00 83.00 83 TYR A CA 1
ATOM 675 C C . TYR A 1 83 ? 14.843 8.903 -17.035 1.00 83.00 83 TYR A C 1
ATOM 677 O O . TYR A 1 83 ? 16.044 8.985 -17.283 1.00 83.00 83 TYR A O 1
ATOM 685 N N . GLY A 1 84 ? 14.054 8.028 -17.670 1.00 75.69 84 GLY A N 1
ATOM 686 C CA . GLY A 1 84 ? 14.527 7.094 -18.698 1.00 75.69 84 GLY A CA 1
ATOM 687 C C . GLY A 1 84 ? 15.467 5.997 -18.181 1.00 75.69 84 GLY A C 1
ATOM 688 O O . GLY A 1 84 ? 15.968 5.206 -18.977 1.00 75.69 84 GLY A O 1
ATOM 689 N N . GLN A 1 85 ? 15.711 5.932 -16.867 1.00 76.31 85 GLN A N 1
ATOM 690 C CA . GLN A 1 85 ? 16.605 4.969 -16.223 1.00 76.31 85 GLN A CA 1
ATOM 691 C C . GLN A 1 85 ? 15.813 3.884 -15.496 1.00 76.31 85 GLN A C 1
ATOM 693 O O . GLN A 1 85 ? 14.911 4.166 -14.708 1.00 76.31 85 GLN A O 1
ATOM 698 N N . SER A 1 86 ? 16.165 2.625 -15.730 1.00 71.75 86 SER A N 1
ATOM 699 C CA . SER A 1 86 ? 15.532 1.477 -15.092 1.00 71.75 86 SER A CA 1
ATOM 700 C C . SER A 1 86 ? 16.201 1.151 -13.750 1.00 71.75 86 SER A C 1
ATOM 702 O O . SER A 1 86 ? 17.382 0.826 -13.674 1.00 71.75 86 SER A O 1
ATOM 704 N N . LEU A 1 87 ? 15.431 1.197 -12.659 1.00 75.81 87 LEU A N 1
ATOM 705 C CA . LEU A 1 87 ? 15.857 0.678 -11.350 1.00 75.81 87 LEU A CA 1
ATOM 706 C C . LEU A 1 87 ? 15.414 -0.788 -11.203 1.00 75.81 87 LEU A C 1
ATOM 708 O O . LEU A 1 87 ? 14.603 -1.124 -10.344 1.00 75.81 87 LEU A O 1
ATOM 712 N N . THR A 1 88 ? 15.891 -1.654 -12.098 1.00 72.50 88 THR A N 1
ATOM 713 C CA . THR A 1 88 ? 15.482 -3.072 -12.188 1.00 72.50 88 THR A CA 1
ATOM 714 C C . THR A 1 88 ? 16.305 -4.014 -11.314 1.00 72.50 88 THR A C 1
ATOM 716 O O . THR A 1 88 ? 15.938 -5.179 -11.172 1.00 72.50 88 THR A O 1
ATOM 719 N N . SER A 1 89 ? 17.408 -3.552 -10.716 1.00 84.62 89 SER A N 1
ATOM 720 C CA . SER A 1 89 ? 18.241 -4.428 -9.893 1.00 84.62 89 SER A CA 1
ATOM 721 C C . SER A 1 89 ? 17.508 -4.858 -8.620 1.00 84.62 89 SER A C 1
ATOM 723 O O . SER A 1 89 ? 16.897 -4.051 -7.915 1.00 84.62 89 SER A O 1
ATOM 725 N N . ILE A 1 90 ? 17.594 -6.158 -8.322 1.00 86.12 90 ILE A N 1
ATOM 726 C CA . ILE A 1 90 ? 16.926 -6.792 -7.176 1.00 86.12 90 ILE A CA 1
ATOM 727 C C . ILE A 1 90 ? 17.305 -6.080 -5.872 1.00 86.12 90 ILE A C 1
ATOM 729 O O . ILE A 1 90 ? 16.432 -5.773 -5.063 1.00 86.12 90 ILE A O 1
ATOM 733 N N . ASP A 1 91 ? 18.584 -5.733 -5.707 1.00 87.81 91 ASP A N 1
ATOM 734 C CA . ASP A 1 91 ? 19.081 -5.038 -4.518 1.00 87.81 91 ASP A CA 1
ATOM 735 C C . ASP A 1 91 ? 18.436 -3.662 -4.322 1.00 87.81 91 ASP A C 1
ATOM 737 O O . ASP A 1 91 ? 18.093 -3.289 -3.198 1.00 87.81 91 ASP A O 1
ATOM 741 N N . ILE A 1 92 ? 18.256 -2.891 -5.400 1.00 89.38 92 ILE A N 1
ATOM 742 C CA . ILE A 1 92 ? 17.608 -1.576 -5.323 1.00 89.38 92 ILE A CA 1
ATOM 743 C C . ILE A 1 92 ?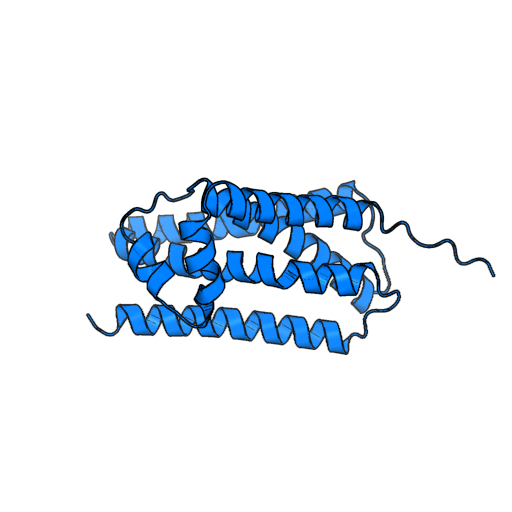 16.119 -1.751 -5.033 1.00 89.38 92 ILE A C 1
ATOM 745 O O . ILE A 1 92 ? 15.582 -1.067 -4.162 1.00 89.38 92 ILE A O 1
ATOM 749 N N . LEU A 1 93 ? 15.456 -2.691 -5.704 1.00 90.00 93 LEU A N 1
ATOM 750 C CA . LEU A 1 93 ? 14.027 -2.924 -5.525 1.00 90.00 93 LEU A CA 1
ATOM 751 C C . LEU A 1 93 ? 13.691 -3.385 -4.101 1.00 90.00 93 LEU A C 1
ATOM 753 O O . LEU A 1 93 ? 12.750 -2.871 -3.496 1.00 90.00 93 LEU A O 1
ATOM 757 N N . MET A 1 94 ? 14.501 -4.272 -3.519 1.00 91.50 94 MET A N 1
ATOM 758 C CA . MET A 1 94 ? 14.350 -4.693 -2.122 1.00 91.50 94 MET A CA 1
ATOM 759 C C . MET A 1 94 ? 14.583 -3.532 -1.149 1.00 91.50 94 MET A C 1
ATOM 761 O O . MET A 1 94 ? 13.821 -3.379 -0.192 1.00 91.50 94 MET A O 1
ATOM 765 N N . LYS A 1 95 ? 15.563 -2.655 -1.411 1.00 94.56 95 LYS A N 1
ATOM 766 C CA . LYS A 1 95 ? 15.753 -1.422 -0.623 1.00 94.56 95 LYS A CA 1
ATOM 767 C C . LYS A 1 95 ? 14.535 -0.504 -0.703 1.00 94.56 95 LYS A C 1
ATOM 769 O O . LYS A 1 95 ? 14.128 0.025 0.326 1.00 94.56 95 LYS A O 1
ATOM 774 N N . ILE A 1 96 ? 13.928 -0.348 -1.882 1.00 94.31 96 ILE A N 1
ATOM 775 C CA . ILE A 1 96 ? 12.704 0.450 -2.059 1.00 94.31 96 ILE A CA 1
ATOM 776 C C . ILE A 1 96 ? 11.543 -0.168 -1.269 1.00 94.31 96 ILE A C 1
ATOM 778 O O . ILE A 1 96 ? 10.840 0.561 -0.574 1.00 94.31 96 ILE A O 1
ATOM 782 N N . ILE A 1 97 ? 11.355 -1.490 -1.319 1.00 95.56 97 ILE A N 1
ATOM 783 C CA . ILE A 1 97 ? 10.319 -2.198 -0.543 1.00 95.56 97 ILE A CA 1
ATOM 784 C C . ILE A 1 97 ? 10.493 -1.947 0.956 1.00 95.56 97 ILE A C 1
ATOM 786 O O . ILE A 1 97 ? 9.547 -1.538 1.632 1.00 95.56 97 ILE A O 1
ATOM 790 N N . VAL A 1 98 ? 11.708 -2.132 1.475 1.00 96.75 98 VAL A N 1
ATOM 791 C CA . VAL A 1 98 ? 12.009 -1.906 2.896 1.00 96.75 98 VAL A CA 1
ATOM 792 C C . VAL A 1 98 ? 11.835 -0.431 3.270 1.00 96.75 98 VAL A C 1
ATOM 794 O O . VAL A 1 98 ? 11.247 -0.130 4.311 1.00 96.75 98 VAL A O 1
ATOM 797 N N . ALA A 1 99 ? 12.282 0.500 2.425 1.00 96.50 99 ALA A N 1
ATOM 798 C CA . ALA A 1 99 ? 12.123 1.937 2.646 1.00 96.50 99 ALA A CA 1
ATOM 799 C C . ALA A 1 99 ? 10.642 2.348 2.693 1.00 96.50 99 ALA A C 1
ATOM 801 O O . ALA A 1 99 ? 10.231 3.052 3.612 1.00 96.50 99 ALA A O 1
ATOM 802 N N . VAL A 1 100 ? 9.817 1.863 1.760 1.00 95.88 100 VAL A N 1
ATOM 803 C CA . VAL A 1 100 ? 8.370 2.130 1.739 1.00 95.88 100 VAL A CA 1
ATOM 804 C C . VAL A 1 100 ? 7.687 1.535 2.974 1.00 95.88 100 VAL A C 1
ATOM 806 O O . VAL A 1 100 ? 6.919 2.233 3.640 1.00 95.88 100 VAL A O 1
ATOM 809 N N . ALA A 1 101 ? 7.981 0.277 3.319 1.00 95.81 101 ALA A N 1
ATOM 810 C CA . ALA A 1 101 ? 7.406 -0.381 4.492 1.00 95.81 101 ALA A CA 1
ATOM 811 C C . ALA A 1 101 ? 7.747 0.367 5.788 1.00 95.81 101 ALA A C 1
ATOM 813 O O . ALA A 1 101 ? 6.853 0.718 6.562 1.00 95.81 101 ALA A O 1
ATOM 814 N N . SER A 1 102 ? 9.037 0.635 6.006 1.00 96.19 102 SER A N 1
ATOM 815 C CA . SER A 1 102 ? 9.536 1.327 7.200 1.00 96.19 102 SER A CA 1
ATOM 816 C C . SER A 1 102 ? 8.989 2.746 7.303 1.00 96.19 102 SER A C 1
ATOM 818 O O . SER A 1 102 ? 8.509 3.122 8.368 1.00 96.19 102 SER A O 1
ATOM 820 N N . PHE A 1 103 ? 8.954 3.503 6.203 1.00 95.50 103 PHE A N 1
ATOM 821 C CA . PHE A 1 103 ? 8.378 4.846 6.184 1.00 95.50 103 PHE A CA 1
ATOM 822 C C . PHE A 1 103 ? 6.910 4.853 6.625 1.00 95.50 103 PHE A C 1
ATOM 824 O O . PHE A 1 103 ? 6.515 5.668 7.464 1.00 95.50 103 PHE A O 1
ATOM 831 N N . ILE A 1 104 ? 6.092 3.933 6.098 1.00 93.25 104 ILE A N 1
ATOM 832 C CA . ILE A 1 104 ? 4.675 3.862 6.471 1.00 93.25 104 ILE A CA 1
ATOM 833 C C . ILE A 1 104 ? 4.519 3.440 7.940 1.00 93.25 104 ILE A C 1
ATOM 835 O O . ILE A 1 104 ? 3.728 4.058 8.654 1.00 93.25 104 ILE A O 1
ATOM 839 N N . LEU A 1 105 ? 5.279 2.442 8.401 1.00 92.81 105 LEU A N 1
ATOM 840 C CA . LEU A 1 105 ? 5.214 1.955 9.783 1.00 92.81 105 LEU A CA 1
ATOM 841 C C . LEU A 1 105 ? 5.660 3.015 10.795 1.00 92.81 105 LEU A C 1
ATOM 843 O O . LEU A 1 105 ? 4.942 3.263 11.760 1.00 92.81 105 LEU A O 1
ATOM 847 N N . ILE A 1 106 ? 6.794 3.681 10.559 1.00 94.62 106 ILE A N 1
ATOM 848 C CA . ILE A 1 106 ? 7.300 4.755 11.429 1.00 94.62 106 ILE A CA 1
ATOM 849 C C . ILE A 1 106 ? 6.254 5.861 11.557 1.00 94.62 106 ILE A C 1
ATOM 851 O O . ILE A 1 106 ? 5.968 6.310 12.664 1.00 94.62 106 ILE A O 1
ATOM 855 N N . LYS A 1 107 ? 5.630 6.265 10.443 1.00 92.81 107 LYS A N 1
ATOM 856 C CA . LYS A 1 107 ? 4.589 7.297 10.462 1.00 92.81 107 LYS A CA 1
ATOM 857 C C . LYS A 1 107 ? 3.398 6.900 11.339 1.00 92.81 107 LYS A C 1
ATOM 859 O O . LYS A 1 107 ? 2.934 7.715 12.128 1.00 92.81 107 LYS A O 1
ATOM 864 N N . VAL A 1 108 ? 2.930 5.658 11.221 1.00 91.38 108 VAL A N 1
ATOM 865 C CA . VAL A 1 108 ? 1.822 5.143 12.040 1.00 91.38 108 VAL A CA 1
ATOM 866 C C . VAL A 1 108 ? 2.208 5.089 13.524 1.00 91.38 108 VAL A C 1
ATOM 868 O O . VAL A 1 108 ? 1.415 5.482 14.375 1.00 91.38 108 VAL A O 1
ATOM 871 N N . LEU A 1 109 ? 3.426 4.646 13.850 1.00 91.31 109 LEU A N 1
ATOM 872 C CA . LEU A 1 109 ? 3.902 4.574 15.237 1.00 91.31 109 LEU A CA 1
ATOM 873 C C . LEU A 1 109 ? 4.028 5.959 15.884 1.00 91.31 109 LEU A C 1
ATOM 875 O O . LEU A 1 109 ? 3.643 6.122 17.040 1.00 91.31 109 LEU A O 1
ATOM 879 N N . LEU A 1 110 ? 4.513 6.959 15.143 1.00 93.56 110 LEU A N 1
ATOM 880 C CA . LEU A 1 110 ? 4.579 8.343 15.621 1.00 93.56 110 LEU A CA 1
ATOM 881 C C . LEU A 1 110 ? 3.186 8.919 15.894 1.00 93.56 110 LEU A C 1
ATOM 883 O O . LEU A 1 110 ? 2.977 9.542 16.930 1.00 93.56 110 LEU A O 1
ATOM 887 N N . GLU A 1 111 ? 2.228 8.685 14.995 1.00 92.00 111 GLU A N 1
ATOM 888 C CA . GLU A 1 111 ? 0.843 9.140 15.167 1.00 92.00 111 GLU A CA 1
ATOM 889 C C . GLU A 1 111 ? 0.207 8.524 16.431 1.00 92.00 111 GLU A C 1
ATOM 891 O O . GLU A 1 111 ? -0.440 9.241 17.191 1.00 92.00 111 GLU A O 1
ATOM 896 N N . ARG A 1 112 ? 0.478 7.245 16.738 1.00 90.06 112 ARG A N 1
ATOM 897 C CA . ARG A 1 112 ? 0.035 6.607 17.999 1.00 90.06 112 ARG A CA 1
ATOM 898 C C . ARG A 1 112 ? 0.717 7.167 19.235 1.00 90.06 112 ARG A C 1
ATOM 900 O O . ARG A 1 112 ? 0.055 7.386 20.243 1.00 90.06 112 ARG A O 1
ATOM 907 N N . LEU A 1 113 ? 2.025 7.414 19.162 1.00 91.69 113 LEU A N 1
ATOM 908 C CA . LEU A 1 113 ? 2.771 8.008 20.271 1.00 91.69 113 LEU A CA 1
ATOM 909 C C . LEU A 1 113 ? 2.176 9.369 20.644 1.00 91.69 113 LEU A C 1
ATOM 911 O O . LEU A 1 113 ? 1.959 9.637 21.820 1.00 91.69 113 LEU A O 1
ATOM 915 N N . ILE A 1 114 ? 1.849 10.192 19.644 1.00 91.62 114 ILE A N 1
ATOM 916 C CA . ILE A 1 114 ? 1.146 11.463 19.851 1.00 91.62 114 ILE A CA 1
ATOM 917 C C . ILE A 1 114 ? -0.199 11.219 20.550 1.00 91.62 114 ILE A C 1
ATOM 919 O O . ILE A 1 114 ? -0.493 11.887 21.535 1.00 91.62 114 ILE A O 1
ATOM 923 N N . GLY A 1 115 ? -0.988 10.238 20.105 1.00 90.69 115 GLY A N 1
ATOM 924 C CA . GLY A 1 115 ? -2.280 9.912 20.723 1.00 90.69 115 GLY A CA 1
ATOM 925 C C . GLY A 1 115 ? -2.178 9.600 22.210 1.00 90.69 115 GLY A C 1
ATOM 926 O O . GLY A 1 115 ? -2.934 10.158 23.004 1.00 90.69 115 GLY A O 1
ATOM 927 N N . SER A 1 116 ? -1.173 8.808 22.573 1.00 91.00 116 SER 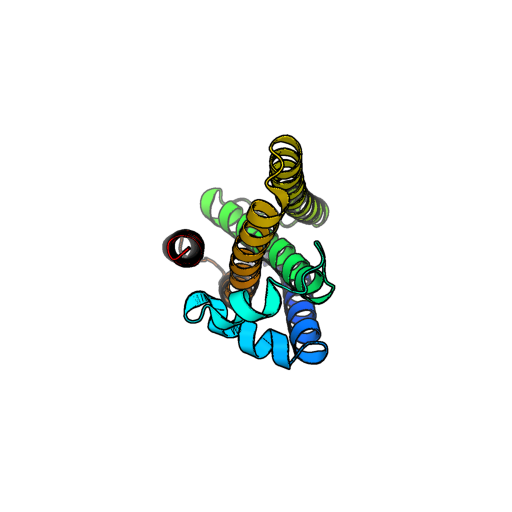A N 1
ATOM 928 C CA . SER A 1 116 ? -0.889 8.445 23.960 1.00 91.00 116 SER A CA 1
ATOM 929 C C . SER A 1 116 ? -0.424 9.636 24.799 1.00 91.00 116 SER A C 1
ATOM 931 O O . SER A 1 116 ? -0.885 9.809 25.926 1.00 91.00 116 SER A O 1
ATOM 933 N N . LEU A 1 117 ? 0.423 10.515 24.247 1.00 94.50 117 LEU A N 1
ATOM 934 C CA . LEU A 1 117 ? 0.874 11.728 24.945 1.00 94.50 117 LEU A CA 1
ATOM 935 C C . LEU A 1 117 ? -0.279 12.677 25.296 1.00 94.50 117 LEU A C 1
ATOM 937 O O . LEU A 1 117 ? -0.224 13.352 26.322 1.00 94.50 117 LEU A O 1
ATOM 941 N N . PHE A 1 118 ? -1.306 12.735 24.450 1.00 93.44 118 PHE A N 1
ATOM 942 C CA . PHE A 1 118 ? -2.476 13.592 24.646 1.00 93.44 118 PHE A CA 1
ATOM 943 C C . PHE A 1 118 ? -3.670 12.864 25.290 1.00 93.44 118 PHE A C 1
ATOM 945 O O . PHE A 1 118 ? -4.712 13.485 25.488 1.00 93.44 118 PHE A O 1
ATOM 952 N N . GLY A 1 119 ? -3.543 11.573 25.624 1.00 91.50 119 GLY A N 1
ATOM 953 C CA . GLY A 1 119 ? -4.616 10.773 26.230 1.00 91.50 119 GLY A CA 1
ATOM 954 C C . GLY A 1 119 ? -5.843 10.578 25.329 1.00 91.50 119 GLY A C 1
ATOM 955 O O . GLY A 1 119 ? -6.957 10.422 25.827 1.00 91.50 119 GLY A O 1
ATOM 956 N N . ILE A 1 120 ? -5.656 10.623 24.007 1.00 89.94 120 ILE A N 1
ATOM 957 C CA . ILE A 1 120 ? -6.710 10.492 22.984 1.00 89.94 120 ILE A CA 1
ATOM 958 C C . ILE A 1 120 ? -6.531 9.219 22.142 1.00 89.94 120 ILE A C 1
ATOM 960 O O . ILE A 1 120 ? -6.864 9.198 20.955 1.00 89.94 120 ILE A O 1
ATOM 964 N N . ASP A 1 121 ? -6.005 8.150 22.749 1.00 87.75 121 ASP A N 1
ATOM 965 C CA . ASP A 1 121 ? -5.654 6.890 22.078 1.00 87.75 121 ASP A CA 1
ATOM 966 C C . ASP A 1 121 ? -6.800 6.319 21.235 1.00 87.75 121 ASP A C 1
ATOM 968 O O . ASP A 1 121 ? -6.590 5.981 20.076 1.00 87.75 121 ASP A O 1
ATOM 972 N N . ALA A 1 122 ? -8.027 6.293 21.772 1.00 84.12 122 ALA A N 1
ATOM 973 C CA . ALA A 1 122 ? -9.192 5.745 21.072 1.00 84.12 122 ALA A CA 1
ATOM 974 C C . ALA A 1 122 ? -9.497 6.483 19.755 1.00 84.12 122 ALA A C 1
ATOM 976 O O . ALA A 1 122 ? -9.726 5.856 18.725 1.00 84.12 122 ALA A O 1
ATOM 977 N N . LEU A 1 123 ? -9.437 7.819 19.766 1.00 84.06 123 LEU A N 1
ATOM 978 C CA . LEU A 1 123 ? -9.676 8.636 18.572 1.00 84.06 123 LEU A CA 1
ATOM 979 C C . LEU A 1 123 ? -8.575 8.430 17.524 1.00 84.06 123 LEU A C 1
ATOM 981 O O . LEU A 1 123 ? -8.849 8.378 16.323 1.00 84.06 123 LEU A O 1
ATOM 985 N N . ILE A 1 124 ? -7.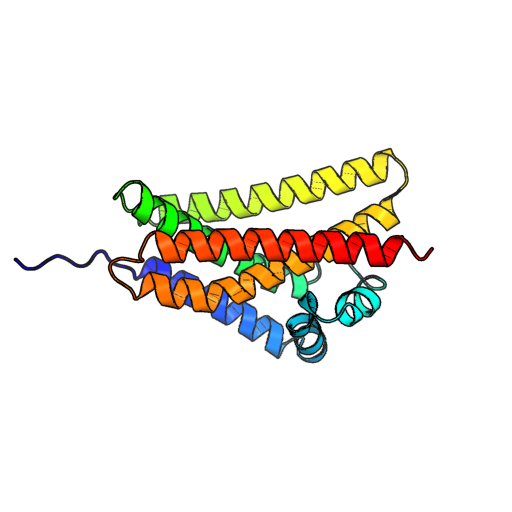321 8.324 17.972 1.00 87.00 124 ILE A N 1
ATOM 986 C CA . ILE A 1 124 ? -6.176 8.128 17.078 1.00 87.00 124 ILE A CA 1
ATOM 987 C C . ILE A 1 124 ? -6.186 6.723 16.481 1.00 87.00 124 ILE A C 1
ATOM 989 O O . ILE A 1 124 ? -5.958 6.590 15.279 1.00 87.00 124 ILE A O 1
ATOM 993 N N . ASP A 1 125 ? -6.463 5.691 17.273 1.00 85.69 125 ASP A N 1
ATOM 994 C CA . ASP A 1 125 ? -6.515 4.310 16.794 1.00 85.69 125 ASP A CA 1
ATOM 995 C C . ASP A 1 125 ? -7.644 4.136 15.750 1.00 85.69 125 ASP A C 1
ATOM 997 O O . ASP A 1 125 ? -7.391 3.589 14.669 1.00 85.69 125 ASP A O 1
ATOM 1001 N N . ASP A 1 126 ? -8.829 4.718 15.978 1.00 83.56 126 ASP A N 1
ATOM 1002 C CA . ASP A 1 126 ? -9.941 4.725 15.013 1.00 83.56 126 ASP A CA 1
ATOM 1003 C C . ASP A 1 126 ? -9.566 5.441 13.704 1.00 83.56 126 ASP A C 1
ATOM 1005 O O . ASP A 1 126 ? -9.800 4.934 12.597 1.00 83.56 126 ASP A O 1
ATOM 1009 N N . TYR A 1 127 ? -8.940 6.616 13.807 1.00 85.44 127 TYR A N 1
ATOM 1010 C CA . TYR A 1 127 ? -8.452 7.372 12.652 1.00 85.44 127 TYR A CA 1
ATOM 1011 C C . TYR A 1 127 ? -7.384 6.595 11.867 1.00 85.44 127 TYR A C 1
ATOM 1013 O O . TYR A 1 127 ? -7.433 6.516 10.631 1.00 85.44 127 TYR A O 1
ATOM 1021 N N . LEU A 1 128 ? -6.419 5.996 12.567 1.00 86.75 128 LEU A N 1
ATOM 1022 C CA . LEU A 1 128 ? -5.331 5.230 11.964 1.00 86.75 128 LEU A CA 1
ATOM 1023 C C . LEU A 1 128 ? -5.841 3.991 11.247 1.00 86.75 128 LEU A C 1
ATOM 1025 O O . LEU A 1 128 ? -5.343 3.673 10.159 1.00 86.75 128 LEU A O 1
ATOM 1029 N N . PHE A 1 129 ? -6.850 3.326 11.800 1.00 86.12 129 PHE A N 1
ATOM 1030 C CA . PHE A 1 129 ? -7.500 2.217 11.127 1.00 86.12 129 PHE A CA 1
ATOM 1031 C C . PHE A 1 129 ? -8.138 2.634 9.811 1.00 86.12 129 PHE A C 1
ATOM 1033 O O . PHE A 1 129 ? -7.886 2.009 8.774 1.00 86.12 129 PHE A O 1
ATOM 1040 N N . GLN A 1 130 ? -8.955 3.687 9.841 1.00 84.44 130 GLN A N 1
ATOM 1041 C CA . GLN A 1 130 ? -9.637 4.192 8.654 1.00 84.44 130 GLN A CA 1
ATOM 1042 C C . GLN A 1 130 ? -8.604 4.549 7.584 1.00 84.44 130 GLN A C 1
ATOM 1044 O O . GLN A 1 130 ? -8.644 4.031 6.465 1.00 84.44 130 GLN A O 1
ATOM 1049 N N . LYS A 1 131 ? -7.599 5.342 7.959 1.00 85.81 131 LYS A N 1
ATOM 1050 C CA . LYS A 1 131 ? -6.499 5.756 7.083 1.00 85.81 131 LYS A CA 1
ATOM 1051 C C . LYS A 1 131 ? -5.738 4.571 6.491 1.00 85.81 131 LYS A C 1
ATOM 1053 O O . LYS A 1 131 ? -5.457 4.561 5.293 1.00 85.81 131 LYS A O 1
ATOM 1058 N N . THR A 1 132 ? -5.405 3.571 7.303 1.00 88.75 132 THR A N 1
ATOM 1059 C CA . THR A 1 132 ? -4.671 2.381 6.845 1.00 88.75 132 THR A CA 1
ATOM 1060 C C . THR A 1 132 ? -5.534 1.515 5.935 1.00 88.75 132 THR A C 1
ATOM 1062 O O . THR A 1 132 ? -5.045 1.033 4.918 1.00 88.75 132 THR A O 1
ATOM 1065 N N . SER A 1 133 ? -6.832 1.394 6.214 1.00 89.19 133 SER A N 1
ATOM 1066 C CA . SER A 1 133 ? -7.778 0.649 5.376 1.00 89.19 133 SER A CA 1
ATOM 1067 C C . SER A 1 133 ? -7.905 1.250 3.978 1.00 89.19 133 SER A C 1
ATOM 1069 O O . SER A 1 133 ? -7.825 0.522 2.989 1.00 89.19 133 SER A O 1
ATOM 1071 N N . TYR A 1 134 ? -8.020 2.578 3.871 1.00 88.62 134 TYR A N 1
ATOM 1072 C CA . TYR A 1 134 ? -8.040 3.259 2.571 1.00 88.62 134 TYR A CA 1
ATOM 1073 C C . TYR A 1 134 ? -6.719 3.101 1.811 1.00 88.62 134 TYR A C 1
ATOM 1075 O O . TYR A 1 134 ? -6.726 2.883 0.599 1.00 88.62 134 TYR A O 1
ATOM 1083 N N . LYS A 1 135 ? -5.576 3.135 2.506 1.00 89.50 135 LYS A N 1
ATOM 1084 C CA . LYS A 1 135 ? -4.278 2.828 1.888 1.00 89.50 135 LYS A CA 1
ATOM 1085 C C . LYS A 1 135 ? -4.200 1.381 1.408 1.00 89.50 135 LYS A C 1
ATOM 1087 O O . LYS A 1 135 ? -3.794 1.139 0.281 1.00 89.50 135 LYS A O 1
ATOM 1092 N N . ASN A 1 136 ? -4.632 0.416 2.208 1.00 92.50 136 ASN A N 1
ATOM 1093 C CA . ASN A 1 136 ? -4.672 -0.987 1.802 1.00 92.50 136 ASN A CA 1
ATOM 1094 C C . ASN A 1 136 ? -5.572 -1.193 0.572 1.00 92.50 136 ASN A C 1
ATOM 1096 O O . ASN A 1 136 ? -5.237 -1.979 -0.315 1.00 92.50 136 ASN A O 1
ATOM 1100 N N . TYR A 1 137 ? -6.673 -0.441 0.474 1.00 91.44 137 TYR A N 1
ATOM 1101 C CA . TYR A 1 137 ? -7.563 -0.472 -0.686 1.00 91.44 137 TYR A CA 1
ATOM 1102 C C . TYR A 1 137 ? -6.872 0.061 -1.948 1.00 91.44 137 TYR A C 1
ATOM 1104 O O . TYR A 1 137 ? -7.006 -0.513 -3.028 1.00 91.44 137 TYR A O 1
ATOM 1112 N N . LEU A 1 138 ? -6.044 1.098 -1.810 1.00 90.31 138 LEU A N 1
ATOM 1113 C CA . LEU A 1 138 ? -5.187 1.570 -2.897 1.00 90.31 138 LEU A CA 1
ATOM 1114 C C . LEU A 1 138 ? -4.200 0.503 -3.380 1.00 90.31 138 LEU A C 1
ATOM 1116 O O . LEU A 1 138 ? -3.968 0.382 -4.579 1.00 90.31 138 LEU A O 1
ATOM 1120 N N . GLY A 1 139 ? -3.670 -0.310 -2.466 1.00 92.25 139 GLY A N 1
ATOM 1121 C CA . GLY A 1 139 ? -2.840 -1.465 -2.809 1.00 92.25 139 GLY A CA 1
ATOM 1122 C C . GLY A 1 139 ? -3.574 -2.478 -3.687 1.00 92.25 139 GLY A C 1
ATOM 1123 O O . GLY A 1 139 ? -2.968 -3.083 -4.565 1.00 92.25 139 GLY A O 1
ATOM 1124 N N . LEU A 1 140 ? -4.883 -2.650 -3.488 1.00 93.19 140 LEU A N 1
ATOM 1125 C CA . LEU A 1 140 ? -5.714 -3.526 -4.316 1.00 93.19 140 LEU A CA 1
ATOM 1126 C C . LEU A 1 140 ? -5.943 -2.931 -5.712 1.00 93.19 140 LEU A C 1
ATOM 1128 O O . LEU A 1 140 ? -5.831 -3.649 -6.703 1.00 93.19 140 LEU A O 1
ATOM 1132 N N . LEU A 1 141 ? -6.207 -1.625 -5.806 1.00 90.56 141 LEU A N 1
ATOM 1133 C CA . LEU A 1 141 ? -6.357 -0.928 -7.091 1.00 90.56 141 LEU A CA 1
ATOM 1134 C C . LEU A 1 141 ? -5.062 -0.881 -7.905 1.00 90.56 141 LEU A C 1
ATOM 1136 O O . LEU A 1 141 ? -5.100 -0.897 -9.134 1.00 90.56 141 LEU A O 1
ATOM 1140 N N . LEU A 1 142 ? -3.917 -0.848 -7.228 1.00 90.81 142 LEU A N 1
ATOM 1141 C CA . LEU A 1 142 ? -2.615 -0.875 -7.878 1.00 90.81 142 LEU A CA 1
ATOM 1142 C C . LEU A 1 142 ? -2.324 -2.174 -8.614 1.00 90.81 142 LEU A C 1
ATOM 1144 O O . LEU A 1 142 ? -1.533 -2.146 -9.545 1.00 90.81 142 LEU A O 1
ATOM 1148 N N . ILE A 1 143 ? -2.917 -3.301 -8.224 1.00 92.19 143 ILE A N 1
ATOM 1149 C CA . ILE A 1 143 ? -2.666 -4.587 -8.882 1.00 92.19 143 ILE A CA 1
ATOM 1150 C C . ILE A 1 143 ? -2.981 -4.512 -10.387 1.00 92.19 143 ILE A C 1
ATOM 1152 O O . ILE A 1 143 ? -2.061 -4.691 -11.186 1.00 92.19 143 ILE A O 1
ATOM 1156 N N . PRO A 1 144 ? -4.224 -4.224 -10.826 1.00 90.81 144 PRO A N 1
ATOM 1157 C CA . PRO A 1 144 ? -4.527 -4.150 -12.256 1.00 90.81 144 PRO A CA 1
ATOM 1158 C C . PRO A 1 144 ? -3.745 -3.041 -12.975 1.00 90.81 144 PRO A C 1
ATOM 1160 O O . PRO A 1 144 ? -3.373 -3.214 -14.134 1.00 90.81 144 PRO A O 1
ATOM 1163 N N . LEU A 1 145 ? -3.442 -1.934 -12.292 1.00 88.88 145 LEU A N 1
ATOM 1164 C CA . LEU A 1 145 ? -2.633 -0.848 -12.852 1.00 88.88 145 LEU A CA 1
ATOM 1165 C C . LEU A 1 145 ? -1.182 -1.278 -13.092 1.00 88.88 145 LEU A C 1
ATOM 1167 O O . LEU A 1 145 ? -0.652 -1.086 -14.182 1.00 88.88 145 LEU A O 1
ATOM 1171 N N . ASN A 1 146 ? -0.551 -1.916 -12.110 1.00 90.38 146 ASN A N 1
ATOM 1172 C CA . ASN A 1 146 ? 0.800 -2.451 -12.235 1.00 90.38 146 ASN A CA 1
ATOM 1173 C C . ASN A 1 146 ? 0.861 -3.546 -13.299 1.00 90.38 146 ASN A C 1
ATOM 1175 O O . ASN A 1 146 ? 1.815 -3.567 -14.066 1.00 90.38 146 ASN A O 1
ATOM 1179 N N . ALA A 1 147 ? -0.161 -4.401 -13.412 1.00 89.94 147 ALA A N 1
ATOM 1180 C CA . ALA A 1 147 ? -0.249 -5.355 -14.514 1.00 89.94 147 ALA A CA 1
ATOM 1181 C C . ALA A 1 147 ? -0.218 -4.630 -15.869 1.00 89.94 147 ALA A C 1
ATOM 1183 O O . ALA A 1 147 ? 0.600 -4.957 -16.727 1.00 89.94 147 ALA A O 1
ATOM 1184 N N . PHE A 1 148 ? -1.049 -3.597 -16.041 1.00 87.38 148 PHE A N 1
ATOM 1185 C CA . PHE A 1 148 ? -1.054 -2.793 -17.262 1.00 87.38 148 PHE A CA 1
ATOM 1186 C C . PHE A 1 148 ? 0.316 -2.160 -17.543 1.00 87.38 148 PHE A C 1
ATOM 1188 O O . PHE A 1 148 ? 0.802 -2.234 -18.668 1.00 87.38 148 PHE A O 1
ATOM 1195 N N . PHE A 1 149 ? 0.967 -1.580 -16.535 1.00 85.38 149 PHE A N 1
ATOM 1196 C CA . PHE A 1 149 ? 2.252 -0.907 -16.717 1.00 85.38 149 PHE A CA 1
ATOM 1197 C C . PHE A 1 149 ? 3.429 -1.857 -16.964 1.00 85.38 149 PHE A C 1
ATOM 1199 O O . PHE A 1 149 ? 4.294 -1.536 -17.773 1.00 85.38 149 PHE A O 1
ATOM 1206 N N . ILE A 1 150 ? 3.473 -3.018 -16.307 1.00 86.12 150 ILE A N 1
ATOM 1207 C CA . ILE A 1 150 ? 4.554 -4.002 -16.484 1.00 86.12 150 ILE A CA 1
ATOM 1208 C C . ILE A 1 150 ? 4.549 -4.558 -17.913 1.00 86.12 150 ILE A C 1
ATOM 1210 O O . ILE A 1 150 ? 5.614 -4.764 -18.498 1.00 86.12 150 ILE A O 1
ATOM 1214 N N . TYR A 1 151 ? 3.366 -4.798 -18.484 1.00 84.75 151 TYR A N 1
ATOM 1215 C CA . TYR A 1 151 ? 3.232 -5.414 -19.808 1.00 84.75 151 TYR A CA 1
ATOM 1216 C C . TYR A 1 151 ? 3.095 -4.406 -20.957 1.00 84.75 151 TYR A C 1
ATOM 1218 O O . TYR A 1 151 ? 3.007 -4.812 -22.116 1.00 84.75 151 TYR A O 1
ATOM 1226 N N . ASN A 1 152 ? 3.127 -3.103 -20.670 1.00 80.94 152 ASN A N 1
ATOM 1227 C CA . ASN A 1 152 ? 3.101 -2.050 -21.679 1.00 80.94 152 ASN A CA 1
ATOM 1228 C C . ASN A 1 152 ? 4.494 -1.405 -21.809 1.00 80.94 152 ASN A C 1
ATOM 1230 O O . ASN A 1 152 ? 5.007 -0.823 -20.858 1.00 80.94 152 ASN A O 1
ATOM 1234 N N . GLN A 1 153 ? 5.129 -1.523 -22.982 1.00 60.41 153 GLN A N 1
ATOM 1235 C CA . GLN A 1 153 ? 6.555 -1.192 -23.173 1.00 60.41 153 GLN A CA 1
ATOM 1236 C C . GLN A 1 153 ? 6.902 0.291 -22.964 1.00 60.41 153 GLN A C 1
ATOM 1238 O O . GLN A 1 153 ? 8.047 0.611 -22.645 1.00 60.41 153 GLN A O 1
ATOM 1243 N N . THR A 1 154 ? 5.935 1.189 -23.136 1.00 64.44 154 THR A N 1
ATOM 1244 C CA . THR A 1 154 ? 6.081 2.628 -22.887 1.00 64.44 154 THR A CA 1
ATOM 1245 C C . THR A 1 154 ? 4.786 3.133 -22.263 1.00 64.44 154 THR A C 1
ATOM 1247 O O . THR A 1 154 ? 3.885 3.560 -22.994 1.00 64.44 154 THR A O 1
ATOM 1250 N N . PRO A 1 155 ? 4.633 3.043 -20.931 1.00 64.19 155 PRO A N 1
ATOM 1251 C CA . PRO A 1 155 ? 3.474 3.635 -20.291 1.00 64.19 155 PRO A CA 1
ATOM 1252 C C . PRO A 1 155 ? 3.492 5.136 -20.578 1.00 64.19 155 PRO A C 1
ATOM 1254 O O . PRO A 1 155 ? 4.477 5.813 -20.297 1.00 64.19 155 PRO A O 1
ATOM 1257 N N . ALA A 1 156 ? 2.431 5.649 -21.202 1.00 70.44 156 ALA A N 1
ATOM 1258 C CA . ALA A 1 156 ? 2.346 7.074 -21.478 1.00 70.44 156 ALA A CA 1
ATOM 1259 C C . ALA A 1 156 ? 2.358 7.837 -20.147 1.00 70.44 156 ALA A C 1
ATOM 1261 O O . ALA A 1 156 ? 1.609 7.488 -19.231 1.00 70.44 156 ALA A O 1
ATOM 1262 N N . GLU A 1 157 ? 3.166 8.893 -20.056 1.00 74.12 157 GLU A N 1
ATOM 1263 C CA . GLU A 1 157 ? 3.288 9.747 -18.863 1.00 74.12 157 GLU A CA 1
ATOM 1264 C C . GLU A 1 157 ? 1.915 10.218 -18.352 1.00 74.12 157 GLU A C 1
ATOM 1266 O O . GLU A 1 157 ? 1.669 10.297 -17.149 1.00 74.12 157 GLU A O 1
ATOM 1271 N N . ILE A 1 158 ? 0.973 10.422 -19.278 1.00 70.50 158 ILE A N 1
ATOM 1272 C CA . ILE A 1 158 ? -0.427 10.764 -19.007 1.00 70.50 158 ILE A CA 1
ATOM 1273 C C . ILE A 1 158 ? -1.125 9.696 -18.145 1.00 70.50 158 ILE A C 1
ATOM 1275 O O . ILE A 1 158 ? -1.855 10.039 -17.219 1.00 70.50 158 ILE A O 1
ATOM 1279 N N . VAL A 1 159 ? -0.903 8.404 -18.399 1.00 72.00 159 VAL A N 1
ATOM 1280 C CA . VAL A 1 159 ? -1.537 7.308 -17.639 1.00 72.00 159 VAL A CA 1
ATOM 1281 C C . VAL A 1 159 ? -0.971 7.235 -16.217 1.00 72.00 159 VAL A C 1
ATOM 1283 O O . VAL A 1 159 ? -1.710 6.977 -15.263 1.00 72.00 159 VAL A O 1
ATOM 1286 N N . ILE A 1 160 ? 0.318 7.535 -16.051 1.00 76.12 160 ILE A N 1
ATOM 1287 C CA . ILE A 1 160 ? 0.952 7.652 -14.732 1.00 76.12 160 ILE A CA 1
ATOM 1288 C C . ILE A 1 160 ? 0.371 8.851 -13.971 1.00 76.12 160 ILE A C 1
ATOM 1290 O O . ILE A 1 160 ? 0.001 8.714 -12.802 1.00 76.12 160 ILE A O 1
ATOM 1294 N N . LEU A 1 161 ? 0.209 9.999 -14.636 1.00 77.50 161 LEU A N 1
ATOM 1295 C CA . LEU A 1 161 ? -0.385 11.197 -14.039 1.00 77.50 161 LEU A CA 1
ATOM 1296 C C . LEU A 1 161 ? -1.837 10.956 -13.599 1.00 77.50 161 LEU A C 1
ATOM 1298 O O . LEU A 1 161 ? -2.194 11.280 -12.469 1.00 77.50 161 LEU A O 1
ATOM 1302 N N . ILE A 1 162 ? -2.659 10.336 -14.451 1.00 74.88 162 ILE A N 1
ATOM 1303 C CA . ILE A 1 162 ? -4.045 9.968 -14.116 1.00 74.88 162 ILE A CA 1
ATOM 1304 C C . ILE A 1 162 ? -4.072 9.051 -12.890 1.00 74.88 162 ILE A C 1
ATOM 1306 O O . ILE A 1 162 ? -4.891 9.239 -11.990 1.00 74.88 162 ILE A O 1
ATOM 1310 N N . THR A 1 163 ? -3.144 8.096 -12.821 1.00 76.31 163 THR A N 1
ATOM 1311 C CA . THR A 1 163 ? -3.025 7.188 -11.677 1.00 76.31 163 THR A CA 1
ATOM 1312 C C . THR A 1 163 ? -2.685 7.951 -10.393 1.00 76.31 163 THR A C 1
ATOM 1314 O O . THR A 1 163 ? -3.347 7.756 -9.374 1.00 76.31 163 THR A O 1
ATOM 1317 N N . LEU A 1 164 ? -1.721 8.877 -10.435 1.00 80.88 164 LEU A N 1
ATOM 1318 C CA . LEU A 1 164 ? -1.367 9.746 -9.303 1.00 80.88 164 LEU A CA 1
ATOM 1319 C C . LEU A 1 164 ? -2.537 10.628 -8.843 1.00 80.88 164 LEU A C 1
ATOM 1321 O O . LEU A 1 164 ? -2.767 10.773 -7.641 1.00 80.88 164 LEU A O 1
ATOM 1325 N N . VAL A 1 165 ? -3.312 11.179 -9.779 1.00 78.88 165 VAL A N 1
ATOM 1326 C CA . VAL A 1 165 ? -4.513 11.964 -9.454 1.00 78.88 165 VAL A CA 1
ATOM 1327 C C . VAL A 1 165 ? -5.574 11.080 -8.793 1.00 78.88 165 VAL A C 1
ATOM 1329 O O . VAL A 1 165 ? -6.138 11.465 -7.769 1.00 78.88 165 VAL A O 1
ATOM 1332 N N . ALA A 1 166 ? -5.805 9.869 -9.306 1.00 75.94 166 ALA A N 1
ATOM 1333 C CA . ALA A 1 166 ? -6.739 8.917 -8.705 1.00 75.94 166 ALA A CA 1
ATOM 1334 C C . ALA A 1 166 ? -6.323 8.529 -7.274 1.00 75.94 166 ALA A C 1
ATOM 1336 O O . ALA A 1 166 ? -7.160 8.499 -6.369 1.00 75.94 166 ALA A O 1
ATOM 1337 N N . PHE A 1 167 ? -5.025 8.314 -7.035 1.00 79.12 167 PHE A N 1
ATOM 1338 C CA . PHE A 1 167 ? -4.479 8.099 -5.694 1.00 79.12 167 PHE A CA 1
ATOM 1339 C C . PHE A 1 167 ? -4.789 9.245 -4.740 1.00 79.12 167 PHE A C 1
ATOM 1341 O O . PHE A 1 167 ? -5.207 9.014 -3.600 1.00 79.12 167 PHE A O 1
ATOM 1348 N N . PHE A 1 168 ? -4.564 10.477 -5.193 1.00 78.44 168 PHE A N 1
ATOM 1349 C CA . PHE A 1 168 ? -4.813 11.665 -4.390 1.00 78.44 168 PHE A CA 1
ATOM 1350 C C . PHE A 1 168 ? -6.300 11.792 -4.035 1.00 78.44 168 PHE A C 1
ATOM 1352 O O . PHE A 1 168 ? -6.639 11.986 -2.866 1.00 78.44 168 PHE A O 1
ATOM 1359 N N . LEU A 1 169 ? -7.188 11.571 -5.008 1.00 77.31 169 LEU A N 1
ATOM 1360 C CA . LEU A 1 169 ? -8.638 11.601 -4.804 1.00 77.31 169 LEU A CA 1
ATOM 1361 C C . LEU A 1 169 ? -9.113 10.551 -3.795 1.00 77.31 169 LEU A C 1
ATOM 1363 O O . LEU A 1 169 ? -9.914 10.866 -2.921 1.00 77.31 169 LEU A O 1
ATOM 1367 N N . ILE A 1 170 ? -8.599 9.322 -3.850 1.00 76.88 170 ILE A N 1
ATOM 1368 C CA . ILE A 1 170 ? -8.998 8.268 -2.905 1.00 76.88 170 ILE A CA 1
ATOM 1369 C C . ILE A 1 170 ? -8.529 8.586 -1.480 1.00 76.88 170 ILE A C 1
ATOM 1371 O O . ILE A 1 170 ? -9.269 8.345 -0.525 1.00 76.88 170 ILE A O 1
ATOM 1375 N N . ASN A 1 171 ? -7.338 9.172 -1.319 1.00 76.19 171 ASN A N 1
ATOM 1376 C CA . ASN A 1 171 ? -6.884 9.640 -0.006 1.00 76.19 171 ASN A CA 1
ATOM 1377 C C . ASN A 1 171 ? -7.764 10.787 0.522 1.00 76.19 171 ASN A C 1
ATOM 1379 O O . ASN A 1 171 ? -8.100 10.789 1.706 1.00 76.19 171 ASN A O 1
ATOM 1383 N N . LEU A 1 172 ? -8.183 11.721 -0.343 1.00 76.56 172 LEU A N 1
ATOM 1384 C CA . LEU A 1 172 ? -9.135 12.778 0.016 1.00 76.56 172 LEU A CA 1
ATOM 1385 C C . LEU A 1 172 ? -10.497 12.209 0.426 1.00 76.56 172 LEU A C 1
ATOM 1387 O O . LEU A 1 172 ? -11.044 12.622 1.447 1.00 76.56 172 LEU A O 1
ATOM 1391 N N . ILE A 1 173 ? -11.027 11.232 -0.314 1.00 74.69 173 ILE A N 1
ATOM 1392 C CA . ILE A 1 173 ? -12.284 10.556 0.037 1.00 74.69 173 ILE A CA 1
ATOM 1393 C C . ILE A 1 173 ? -12.154 9.907 1.416 1.00 74.69 173 ILE A C 1
ATOM 1395 O O . ILE A 1 173 ? -12.988 10.167 2.283 1.00 74.69 173 ILE A O 1
ATOM 1399 N N . GLY A 1 174 ? -11.079 9.152 1.660 1.00 66.12 174 GLY A N 1
ATOM 1400 C CA . GLY A 1 174 ? -10.833 8.530 2.963 1.00 66.12 174 GLY A CA 1
ATOM 1401 C C . GLY A 1 174 ? -10.794 9.538 4.114 1.00 66.12 174 GLY A C 1
ATOM 1402 O O . GLY A 1 174 ? -11.362 9.287 5.176 1.00 66.12 174 GLY A O 1
ATOM 1403 N N . LEU A 1 175 ? -10.210 10.713 3.878 1.00 70.44 175 LEU A N 1
ATOM 1404 C CA . LEU A 1 175 ? -10.169 11.814 4.837 1.00 70.44 175 LEU A CA 1
ATOM 1405 C C . LEU A 1 175 ? -11.565 12.415 5.079 1.00 70.44 175 LEU A C 1
ATOM 1407 O O . LEU A 1 175 ? -11.983 12.536 6.227 1.00 70.44 175 LEU A O 1
ATOM 1411 N N . THR A 1 176 ? -12.333 12.713 4.027 1.00 70.69 176 THR A N 1
ATOM 1412 C CA . THR A 1 176 ? -13.702 13.256 4.169 1.00 70.69 176 THR A CA 1
ATOM 1413 C C . THR A 1 176 ? -14.664 12.292 4.866 1.00 70.69 176 THR A C 1
ATOM 1415 O O . THR A 1 176 ? -15.486 12.725 5.674 1.00 70.69 176 THR A O 1
ATOM 1418 N N . VAL A 1 177 ? -14.557 10.986 4.596 1.00 69.25 177 VAL A N 1
ATOM 1419 C CA . VAL A 1 177 ? -15.358 9.958 5.276 1.00 69.25 177 VAL A CA 1
ATOM 1420 C C . VAL A 1 177 ? -14.982 9.885 6.755 1.00 69.25 177 VAL A C 1
ATOM 1422 O O . VAL A 1 177 ? -15.876 9.818 7.594 1.00 69.25 177 VAL A O 1
ATOM 1425 N N . SER A 1 178 ? -13.691 9.978 7.083 1.00 62.66 178 SER A N 1
ATOM 1426 C CA . SER A 1 178 ? -13.216 10.007 8.471 1.00 62.66 178 SER A CA 1
ATOM 1427 C C . SER A 1 178 ? -13.779 11.195 9.257 1.00 62.66 178 SER A C 1
ATOM 1429 O O . SER A 1 178 ? -14.298 11.009 10.361 1.00 62.66 178 SER A O 1
ATOM 1431 N N . PHE A 1 179 ? -13.779 12.390 8.649 1.00 67.31 179 PHE A N 1
ATOM 1432 C CA . PHE A 1 179 ? -14.393 13.586 9.233 1.00 67.31 179 PHE A CA 1
ATOM 1433 C C . PHE A 1 179 ? -15.903 13.427 9.435 1.00 67.31 179 PHE A C 1
ATOM 1435 O O . PHE A 1 179 ? -16.397 13.696 10.525 1.00 67.31 179 PHE A O 1
ATOM 1442 N N . LYS A 1 180 ? -16.643 12.933 8.433 1.00 64.69 180 LYS A N 1
ATOM 1443 C CA . LYS A 1 180 ? -18.102 12.746 8.549 1.00 64.69 180 LYS A CA 1
ATOM 1444 C C . LYS A 1 180 ? -18.502 11.743 9.630 1.00 64.69 180 LYS A C 1
ATOM 1446 O O . LYS A 1 180 ? -19.531 11.934 10.268 1.00 64.69 180 LYS A O 1
ATOM 1451 N N . VAL A 1 181 ? -17.718 10.683 9.832 1.00 65.44 181 VAL A N 1
ATOM 1452 C CA . VAL A 1 181 ? -17.997 9.675 10.869 1.00 65.44 181 VAL A CA 1
ATOM 1453 C C . VAL A 1 181 ? -17.862 10.264 12.278 1.00 65.44 181 VAL A C 1
ATOM 1455 O O . VAL A 1 181 ? -18.638 9.891 13.149 1.00 65.44 181 VAL A O 1
ATOM 1458 N N . HIS A 1 182 ? -16.946 11.215 12.489 1.00 64.06 182 HIS A N 1
ATOM 1459 C CA . HIS A 1 182 ? -16.702 11.835 13.800 1.00 64.06 182 HIS A CA 1
ATOM 1460 C C . HIS A 1 182 ? -17.424 13.176 14.017 1.00 64.06 182 HIS A C 1
ATOM 1462 O O . HIS A 1 182 ? -17.420 13.685 15.130 1.00 64.06 182 HIS A O 1
ATOM 1468 N N . GLN A 1 183 ? -18.053 13.755 12.987 1.00 54.06 183 GLN A N 1
ATOM 1469 C CA . GLN A 1 183 ? -18.806 15.013 13.104 1.00 54.06 183 GLN A CA 1
ATOM 1470 C C . GLN A 1 183 ? -20.229 14.828 13.672 1.00 54.06 183 GLN A C 1
ATOM 1472 O O . GLN A 1 183 ? -20.834 15.796 14.114 1.00 54.06 183 GLN A O 1
ATOM 1477 N N . ASN A 1 184 ? -20.766 13.604 13.665 1.00 44.22 184 ASN A N 1
ATOM 1478 C CA . ASN A 1 184 ? -22.105 13.280 14.183 1.00 44.22 184 ASN A CA 1
ATOM 1479 C C . ASN A 1 184 ? -22.090 12.751 15.635 1.00 44.22 184 ASN A C 1
ATOM 1481 O O . ASN A 1 184 ? -22.970 11.972 16.010 1.00 44.22 184 ASN A O 1
ATOM 1485 N N . VAL A 1 185 ? -21.090 13.147 16.429 1.00 44.34 185 VAL A N 1
ATOM 1486 C CA . VAL A 1 185 ? -21.031 12.911 17.883 1.00 44.34 185 VAL A CA 1
ATOM 1487 C C . VAL A 1 185 ? -21.329 14.209 18.615 1.00 44.34 185 VAL A C 1
ATOM 1489 O O . VAL A 1 185 ? -20.746 15.241 18.215 1.00 44.34 185 VAL A O 1
#

Secondary structure (DSSP, 8-state):
--------HHHHHHHHHHHHHHHHHHHHTHHHHHHHHTTTT-THHHHHHSTT--TT-HHHHHHHHHHHHHHHHHHHHHHHHHHS-----HHHHHHHHHHHHHHHHHHHHHHHHHHHHTT-HHHHHHHHHHHHHHHHHHHHHHHHHHHHHHHSSS--HHHHHHHHHHHHHHHHHHHHHHHHHHHT-

pLDDT: mean 82.79, std 13.38, range [35.91, 97.69]